Protein AF-A0A8J5GRH9-F1 (afdb_monomer_lite)

Organism: Zingiber officinale (NCBI:txid94328)

Secondary structure (DSSP, 8-state):
-----------------PPPPP-----PPPPP-PPPPP-------------------------------HHHHHHHHHHHS-SS--HHHHHHHHHHHGGG-----PPPPP------PPPP-------------------------TTS----HHHHHHHHHGGGGHHHHHHHHHHHHHHHHHHHHHHHHHHHHHHHHHHHHHHHHHHHHHHHHHHHHHHHHHHHHHHHHHHHHHHHHHHHHHHHHHHHHHHHHHHHHHHHHHHHHHHHHHHHHHHHHHHHHHHHHHHHHHHHHHHHHHHHHHHHHHHHHHHHHHHHHHHHHHHHHT-

Structure (mmCIF, N/CA/C/O backbone):
data_AF-A0A8J5GRH9-F1
#
_entry.id   AF-A0A8J5GRH9-F1
#
loop_
_atom_site.group_PDB
_atom_site.id
_atom_site.type_symbol
_atom_site.label_atom_id
_atom_site.label_alt_id
_atom_site.label_comp_id
_atom_site.label_asym_id
_atom_site.label_entity_id
_atom_site.label_seq_id
_atom_site.pdbx_PDB_ins_code
_atom_site.Cartn_x
_atom_site.Cartn_y
_atom_site.Cartn_z
_atom_site.occupancy
_atom_site.B_iso_or_equiv
_atom_site.auth_seq_id
_atom_site.auth_comp_id
_atom_site.auth_asym_id
_atom_site.auth_atom_id
_atom_site.pdbx_PDB_model_num
ATOM 1 N N . MET A 1 1 ? 53.926 -15.041 30.632 1.00 40.88 1 MET A N 1
ATOM 2 C CA . MET A 1 1 ? 54.711 -16.111 29.974 1.00 40.88 1 MET A CA 1
ATOM 3 C C . MET A 1 1 ? 53.690 -17.069 29.370 1.00 40.88 1 MET A C 1
ATOM 5 O O . MET A 1 1 ? 52.946 -17.646 30.143 1.00 40.88 1 MET A O 1
ATOM 9 N N . ALA A 1 2 ? 53.331 -16.893 28.090 1.00 41.47 2 ALA A N 1
ATOM 10 C CA . ALA A 1 2 ? 53.911 -17.571 26.905 1.00 41.47 2 ALA A CA 1
ATOM 11 C C . ALA A 1 2 ? 53.524 -19.072 26.899 1.00 41.47 2 ALA A C 1
ATOM 13 O O . ALA A 1 2 ? 53.710 -19.710 27.922 1.00 41.47 2 ALA A O 1
ATOM 14 N N . GLN A 1 3 ? 52.965 -19.713 25.865 1.00 45.91 3 GLN A N 1
ATOM 15 C CA . GLN A 1 3 ? 52.966 -19.560 24.396 1.00 45.91 3 GLN A CA 1
ATOM 16 C C . GLN A 1 3 ? 51.614 -20.099 23.849 1.00 45.91 3 GLN A C 1
ATOM 18 O O . GLN A 1 3 ? 51.030 -20.981 24.467 1.00 45.91 3 GLN A O 1
ATOM 23 N N . VAL A 1 4 ? 50.953 -19.483 22.861 1.00 51.75 4 VAL A N 1
ATOM 24 C CA . VAL A 1 4 ? 51.082 -19.686 21.395 1.00 51.75 4 VAL A CA 1
ATOM 25 C C . VAL A 1 4 ? 51.127 -21.159 20.963 1.00 51.75 4 VAL A C 1
ATOM 27 O O . VAL A 1 4 ? 52.136 -21.819 21.174 1.00 51.75 4 VAL A O 1
ATOM 30 N N . ASN A 1 5 ? 50.078 -21.618 20.266 1.00 53.62 5 ASN A N 1
ATOM 31 C CA . ASN A 1 5 ? 50.238 -22.288 18.971 1.00 53.62 5 ASN A CA 1
ATOM 32 C C . ASN A 1 5 ? 48.942 -22.311 18.144 1.00 53.62 5 ASN A C 1
ATOM 34 O O . ASN A 1 5 ? 47.886 -22.736 18.606 1.00 53.62 5 ASN A O 1
ATOM 38 N N . ASN A 1 6 ? 49.098 -21.827 16.911 1.00 54.12 6 ASN A N 1
ATOM 39 C CA . ASN A 1 6 ? 48.209 -21.958 15.762 1.00 54.12 6 ASN A CA 1
ATOM 40 C C . ASN A 1 6 ? 48.227 -23.390 15.212 1.00 54.12 6 ASN A C 1
ATOM 42 O O . ASN A 1 6 ? 49.213 -24.095 15.408 1.00 54.12 6 ASN A O 1
ATOM 46 N N . ASN A 1 7 ? 47.156 -23.747 14.495 1.00 48.75 7 ASN A N 1
ATOM 47 C CA . ASN A 1 7 ? 47.059 -24.526 13.242 1.00 48.75 7 ASN A CA 1
ATOM 48 C C . ASN A 1 7 ? 45.542 -24.742 13.023 1.00 48.75 7 ASN A C 1
ATOM 50 O O . ASN A 1 7 ? 44.862 -25.155 13.954 1.00 48.75 7 ASN A O 1
ATOM 54 N N . GLY A 1 8 ? 44.886 -24.405 11.914 1.00 44.97 8 GLY A N 1
ATOM 55 C CA . GLY A 1 8 ? 45.325 -24.387 10.523 1.00 44.97 8 GLY A CA 1
ATOM 56 C C . GLY A 1 8 ? 44.596 -25.516 9.786 1.00 44.97 8 GLY A C 1
ATOM 57 O O . GLY A 1 8 ? 44.881 -26.671 10.072 1.00 44.97 8 GLY A O 1
ATOM 58 N N . GLU A 1 9 ? 43.710 -25.148 8.846 1.00 42.06 9 GLU A N 1
ATOM 59 C CA . GLU A 1 9 ? 43.044 -26.015 7.844 1.00 42.06 9 GLU A CA 1
ATOM 60 C C . GLU A 1 9 ? 41.918 -26.921 8.415 1.00 42.06 9 GLU A C 1
ATOM 62 O O . GLU A 1 9 ? 41.977 -27.389 9.538 1.00 42.06 9 GLU A O 1
ATOM 67 N N . SER A 1 10 ? 40.789 -27.200 7.763 1.00 44.78 10 SER A N 1
ATOM 68 C CA . SER A 1 10 ? 40.486 -27.300 6.342 1.00 44.78 10 SER A CA 1
ATOM 69 C C . SER A 1 10 ? 38.956 -27.359 6.146 1.00 44.78 10 SER A C 1
ATOM 71 O O . SER A 1 10 ? 38.236 -27.741 7.064 1.00 44.78 10 SER A O 1
ATOM 73 N N . SER A 1 11 ? 38.514 -27.101 4.912 1.00 50.12 11 SER A N 1
ATOM 74 C CA . SER A 1 11 ? 37.387 -27.781 4.254 1.00 50.12 11 SER A CA 1
ATOM 75 C C . SER A 1 11 ? 35.971 -27.585 4.819 1.00 50.12 11 SER A C 1
ATOM 77 O O . SER A 1 11 ? 35.586 -28.180 5.819 1.00 50.12 11 SER A O 1
ATOM 79 N N . ASN A 1 12 ? 35.136 -26.843 4.086 1.00 47.12 12 ASN A N 1
ATOM 80 C CA . ASN A 1 12 ? 33.704 -27.132 4.021 1.00 47.12 12 ASN A CA 1
ATOM 81 C C . ASN A 1 12 ? 33.130 -26.747 2.645 1.00 47.12 12 ASN A C 1
ATOM 83 O O . ASN A 1 12 ? 33.701 -25.898 1.957 1.00 47.12 12 ASN A O 1
ATOM 87 N N . PRO A 1 13 ? 32.064 -27.434 2.203 1.00 56.25 13 PRO A N 1
ATOM 88 C CA . PRO A 1 13 ? 31.896 -27.846 0.820 1.00 56.25 13 PRO A CA 1
ATOM 89 C C . PRO A 1 13 ? 30.820 -27.037 0.091 1.00 56.25 13 PRO A C 1
ATOM 91 O O . PRO A 1 13 ? 30.012 -26.336 0.693 1.00 56.25 13 PRO A O 1
ATOM 94 N N . PHE A 1 14 ? 30.829 -27.196 -1.232 1.00 41.44 14 PHE A N 1
ATOM 95 C CA . PHE A 1 14 ? 29.748 -26.933 -2.182 1.00 41.44 14 PHE A CA 1
ATOM 96 C C . PHE A 1 14 ? 28.349 -26.768 -1.560 1.00 41.44 14 PHE A C 1
ATOM 98 O O . PHE A 1 14 ? 27.762 -27.721 -1.048 1.00 41.44 14 PHE A O 1
ATOM 105 N N . ILE A 1 15 ? 27.781 -25.570 -1.708 1.00 48.31 15 ILE A N 1
ATOM 106 C CA . ILE A 1 15 ? 26.350 -25.321 -1.529 1.00 48.31 15 ILE A CA 1
ATOM 107 C C . ILE A 1 15 ? 25.631 -25.887 -2.760 1.00 48.31 15 ILE A C 1
ATOM 109 O O . ILE A 1 15 ? 25.720 -25.340 -3.859 1.00 48.31 15 ILE A O 1
ATOM 113 N N . SER A 1 16 ? 24.938 -27.007 -2.579 1.00 45.28 16 SER A N 1
ATOM 114 C CA . SER A 1 16 ? 23.989 -27.558 -3.543 1.00 45.28 16 SER A CA 1
ATOM 115 C C . SER A 1 16 ? 22.711 -26.715 -3.552 1.00 45.28 16 SER A C 1
ATOM 117 O O . SER A 1 16 ? 21.980 -26.683 -2.562 1.00 45.28 16 SER A O 1
ATOM 119 N N . PHE A 1 17 ? 22.430 -26.051 -4.673 1.00 40.66 17 PHE A N 1
ATOM 120 C CA . PHE A 1 17 ? 21.123 -25.464 -4.963 1.00 40.66 17 PHE A CA 1
ATOM 121 C C . PHE A 1 17 ? 20.155 -26.583 -5.372 1.00 40.66 17 PHE A C 1
ATOM 123 O O . PHE A 1 17 ? 20.266 -27.130 -6.469 1.00 40.66 17 PHE A O 1
ATOM 130 N N . SER A 1 18 ? 19.210 -26.923 -4.497 1.00 43.12 18 SER A N 1
ATOM 131 C CA . SER A 1 18 ? 18.046 -27.736 -4.858 1.00 43.12 18 SER A CA 1
ATOM 132 C C . SER A 1 18 ? 16.934 -26.823 -5.372 1.00 43.12 18 SER A C 1
ATOM 134 O O . SER A 1 18 ? 16.455 -25.955 -4.643 1.00 43.12 18 SER A O 1
ATOM 136 N N . LEU A 1 19 ? 16.524 -27.023 -6.628 1.00 52.91 19 LEU A N 1
ATOM 137 C CA . LEU A 1 19 ? 15.261 -26.505 -7.161 1.00 52.91 19 LEU A CA 1
ATOM 138 C C . LEU A 1 19 ? 14.079 -27.199 -6.456 1.00 52.91 19 LEU A C 1
ATOM 140 O O . LEU A 1 19 ? 14.160 -28.405 -6.216 1.00 52.91 19 LEU A O 1
ATOM 144 N N . PRO A 1 20 ? 12.967 -26.496 -6.179 1.00 55.72 20 PRO A N 1
ATOM 145 C CA . PRO A 1 20 ? 11.766 -27.137 -5.671 1.00 55.72 20 PRO A CA 1
ATOM 146 C C . PRO A 1 20 ? 11.003 -27.831 -6.806 1.00 55.72 20 PRO A C 1
ATOM 148 O O . PRO A 1 20 ? 10.673 -27.226 -7.829 1.00 55.72 20 PRO A O 1
ATOM 151 N N . GLU A 1 21 ? 10.712 -29.113 -6.593 1.00 45.00 21 GLU A N 1
ATOM 152 C CA . GLU A 1 21 ? 9.774 -29.889 -7.393 1.00 45.00 21 GLU A CA 1
ATOM 153 C C . GLU A 1 21 ? 8.360 -29.314 -7.269 1.00 45.00 21 GLU A C 1
ATOM 155 O O . GLU A 1 21 ? 7.845 -29.025 -6.187 1.00 45.00 21 GLU A O 1
ATOM 160 N N . SER A 1 22 ? 7.722 -29.179 -8.424 1.00 49.06 22 SER A N 1
ATOM 161 C CA . SER A 1 22 ? 6.303 -28.915 -8.571 1.00 49.06 22 SER A CA 1
ATOM 162 C C . SER A 1 22 ? 5.518 -30.150 -8.132 1.00 49.06 22 SER A C 1
ATOM 164 O O . SER A 1 22 ? 5.630 -31.220 -8.719 1.00 49.06 22 SER A O 1
ATOM 166 N N . SER A 1 23 ? 4.697 -29.995 -7.097 1.00 45.94 23 SER A N 1
ATOM 167 C CA . SER A 1 23 ? 3.684 -30.977 -6.716 1.00 45.94 23 SER A CA 1
ATOM 168 C C . SER A 1 23 ? 2.348 -30.270 -6.558 1.00 45.94 23 SER A C 1
ATOM 170 O O . SER A 1 23 ? 2.030 -29.676 -5.531 1.00 45.94 23 SER A O 1
ATOM 172 N N . SER A 1 24 ? 1.571 -30.337 -7.634 1.00 48.25 24 SER A N 1
ATOM 173 C CA . SER A 1 24 ? 0.116 -30.294 -7.613 1.00 48.25 24 SER A CA 1
ATOM 174 C C . SER A 1 24 ? -0.424 -31.233 -6.539 1.00 48.25 24 SER A C 1
ATOM 176 O O . SER A 1 24 ? -0.009 -32.386 -6.531 1.00 48.25 24 SER A O 1
ATOM 178 N N . LEU A 1 25 ? -1.392 -30.798 -5.730 1.00 41.62 25 LEU A N 1
ATOM 179 C CA . LEU A 1 25 ? -2.480 -31.659 -5.263 1.00 41.62 25 LEU A CA 1
ATOM 180 C C . LEU A 1 25 ? -3.636 -30.810 -4.721 1.00 41.62 25 LEU A C 1
ATOM 182 O O . LEU A 1 25 ? -3.529 -30.056 -3.758 1.00 41.62 25 LEU A O 1
ATOM 186 N N . SER A 1 26 ? -4.757 -30.973 -5.408 1.00 45.19 26 SER A N 1
ATOM 187 C CA . SER A 1 26 ? -6.108 -30.592 -5.039 1.00 45.19 26 SER A CA 1
ATOM 188 C C . SER A 1 26 ? -6.536 -31.179 -3.691 1.00 45.19 26 SER A C 1
ATOM 190 O O . SER A 1 26 ? -6.430 -32.388 -3.499 1.00 45.19 26 SER A O 1
ATOM 192 N N . SER A 1 27 ? -7.157 -30.374 -2.828 1.00 40.38 27 SER A N 1
ATOM 193 C CA . SER A 1 27 ? -8.342 -30.811 -2.074 1.00 40.38 27 SER A CA 1
ATOM 194 C C . SER A 1 27 ? -9.069 -29.605 -1.474 1.00 40.38 27 SER A C 1
ATOM 196 O O . SER A 1 27 ? -8.633 -28.982 -0.514 1.00 40.38 27 SER A O 1
ATOM 198 N N . THR A 1 28 ? -10.204 -29.262 -2.071 1.00 48.72 28 THR A N 1
ATOM 199 C CA . THR A 1 28 ? -11.245 -28.451 -1.437 1.00 48.72 28 THR A CA 1
ATOM 200 C C . THR A 1 28 ? -12.144 -29.386 -0.626 1.00 48.72 28 THR A C 1
ATOM 202 O O . THR A 1 28 ? -12.651 -30.347 -1.213 1.00 48.72 28 THR A O 1
ATOM 205 N N . PRO A 1 29 ? -12.422 -29.138 0.663 1.00 48.88 29 PRO A N 1
ATOM 206 C CA . PRO A 1 29 ? -13.531 -29.797 1.328 1.00 48.88 29 PRO A CA 1
ATOM 207 C C . PRO A 1 29 ? -14.819 -29.012 1.054 1.00 48.88 29 PRO A C 1
ATOM 209 O O . PRO A 1 29 ? -14.925 -27.820 1.340 1.00 48.88 29 PRO A O 1
ATOM 212 N N . SER A 1 30 ? -15.801 -29.690 0.466 1.00 48.69 30 SER A N 1
ATOM 213 C CA . SER A 1 30 ? -17.168 -29.194 0.309 1.00 48.69 30 SER A CA 1
ATOM 214 C C . SER A 1 30 ? -17.812 -28.917 1.678 1.00 48.69 30 SER A C 1
ATOM 216 O O . SER A 1 30 ? -17.640 -29.724 2.595 1.00 48.69 30 SER A O 1
ATOM 218 N N . PRO A 1 31 ? -18.600 -27.839 1.837 1.00 45.81 31 PRO A N 1
ATOM 219 C CA . PRO A 1 31 ? -19.358 -27.609 3.057 1.00 45.81 31 PRO A CA 1
ATOM 220 C C . PRO A 1 31 ? -20.578 -28.538 3.105 1.00 45.81 31 PRO A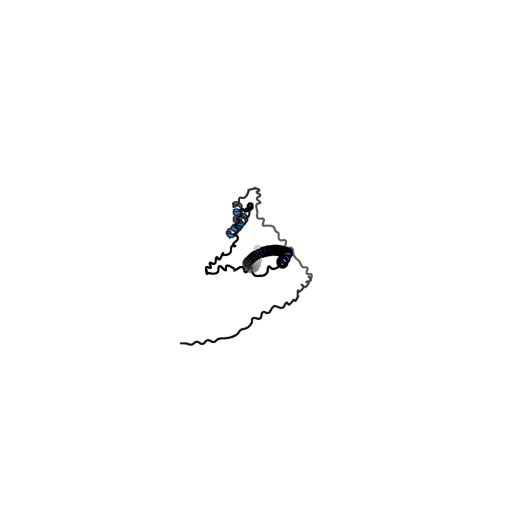 C 1
ATOM 222 O O . PRO A 1 31 ? -21.401 -28.582 2.189 1.00 45.81 31 PRO A O 1
ATOM 225 N N . SER A 1 32 ? -20.666 -29.296 4.196 1.00 43.75 32 SER A N 1
ATOM 226 C CA . SER A 1 32 ? -21.785 -30.174 4.521 1.00 43.75 32 SER A CA 1
ATOM 227 C C . SER A 1 32 ? -23.071 -29.371 4.711 1.00 43.75 32 SER A C 1
ATOM 229 O O . SER A 1 32 ? -23.143 -28.450 5.521 1.00 43.75 32 SER A O 1
ATOM 231 N N . ILE A 1 33 ? -24.097 -29.793 3.980 1.00 45.41 33 ILE A N 1
ATOM 232 C CA . ILE A 1 33 ? -25.496 -29.388 4.087 1.00 45.41 33 ILE A CA 1
ATOM 233 C C . ILE A 1 33 ? -25.997 -29.677 5.509 1.00 45.41 33 ILE A C 1
ATOM 235 O O . ILE A 1 33 ? -26.093 -30.835 5.915 1.00 45.41 33 ILE A O 1
ATOM 239 N N . PHE A 1 34 ? -26.331 -28.627 6.259 1.00 41.50 34 PHE A N 1
ATOM 240 C CA . PHE A 1 34 ? -27.072 -28.722 7.515 1.00 41.50 34 PHE A CA 1
ATOM 241 C C . PHE A 1 34 ? -28.564 -28.547 7.201 1.00 41.50 34 PHE A C 1
ATOM 243 O O . PHE A 1 34 ? -28.983 -27.510 6.687 1.00 41.50 34 PHE A O 1
ATOM 250 N N . LYS A 1 35 ? -29.366 -29.585 7.460 1.00 53.31 35 LYS A N 1
ATOM 251 C CA . LYS A 1 35 ? -30.833 -29.489 7.476 1.00 53.31 35 LYS A CA 1
ATOM 252 C C . LYS A 1 35 ? -31.268 -28.749 8.749 1.00 53.31 35 LYS A C 1
ATOM 254 O O . LYS A 1 35 ? -30.756 -29.097 9.812 1.00 53.31 35 LYS A O 1
ATOM 259 N N . PRO A 1 36 ? -32.223 -27.808 8.686 1.00 44.28 36 PRO A N 1
ATOM 260 C CA . PRO A 1 36 ? -32.877 -27.295 9.879 1.00 44.28 36 PRO A CA 1
ATOM 261 C C . PRO A 1 36 ? -33.966 -28.281 10.319 1.00 44.28 36 PRO A C 1
ATOM 263 O O . PRO A 1 36 ? -34.835 -28.663 9.533 1.00 44.28 36 PRO A O 1
ATOM 266 N N . GLU A 1 37 ? -33.885 -28.717 11.571 1.00 45.72 37 GLU A N 1
ATOM 267 C CA . GLU A 1 37 ? -34.933 -29.465 12.255 1.00 45.72 37 GLU A CA 1
ATOM 268 C C . GLU A 1 37 ? -35.824 -28.474 13.016 1.00 45.72 37 GLU A C 1
ATOM 270 O O . GLU A 1 37 ? -35.340 -27.527 13.637 1.00 45.72 37 GLU A O 1
ATOM 275 N N . ASN A 1 38 ? -37.134 -28.674 12.880 1.00 46.69 38 ASN A N 1
ATOM 276 C CA . ASN A 1 38 ? -38.204 -27.850 13.427 1.00 46.69 38 ASN A CA 1
ATOM 277 C C . ASN A 1 38 ? -38.090 -27.658 14.943 1.00 46.69 38 ASN A C 1
ATOM 279 O O . ASN A 1 38 ? -37.939 -28.621 15.691 1.00 46.69 38 ASN A O 1
ATOM 283 N N . GLY A 1 39 ? -38.300 -26.420 15.384 1.00 39.72 39 GLY A N 1
ATOM 284 C CA . GLY A 1 39 ? -38.444 -26.063 16.788 1.00 39.72 39 GLY A CA 1
ATOM 285 C C . GLY A 1 39 ? -39.207 -24.755 16.931 1.00 39.72 39 GLY A C 1
ATOM 286 O O . GLY A 1 39 ? -38.611 -23.709 17.163 1.00 39.72 39 GLY A O 1
ATOM 287 N N . ASP A 1 40 ? -40.528 -24.828 16.764 1.00 48.12 40 ASP A N 1
ATOM 288 C CA . ASP A 1 40 ? -41.466 -23.838 17.288 1.00 48.12 40 ASP A CA 1
ATOM 289 C C . ASP A 1 40 ? -41.254 -23.690 18.798 1.00 48.12 40 ASP A C 1
ATOM 291 O O . ASP A 1 40 ? -41.402 -24.674 19.523 1.00 48.12 40 ASP A O 1
ATOM 295 N N . GLN A 1 41 ? -40.969 -22.472 19.270 1.00 44.84 41 GLN A N 1
ATOM 296 C CA . GLN A 1 41 ? -41.454 -21.970 20.561 1.00 44.84 41 GLN A CA 1
ATOM 297 C C . GLN A 1 41 ? -41.158 -20.470 20.738 1.00 44.84 41 GLN A C 1
ATOM 299 O O . GLN A 1 41 ? -40.016 -20.037 20.853 1.00 44.84 41 GLN A O 1
ATOM 304 N N . HIS A 1 42 ? -42.249 -19.700 20.771 1.00 47.53 42 HIS A N 1
ATOM 305 C CA . HIS A 1 42 ? -42.452 -18.436 21.484 1.00 47.53 42 HIS A CA 1
ATOM 306 C C . HIS A 1 42 ? -41.312 -17.401 21.502 1.00 47.53 42 HIS A C 1
ATOM 308 O O . HIS A 1 42 ? -40.556 -17.297 22.465 1.00 47.53 42 HIS A O 1
ATOM 314 N N . ARG A 1 43 ? -41.325 -16.487 20.522 1.00 40.75 43 ARG A N 1
ATOM 315 C CA . ARG A 1 43 ? -40.902 -15.099 20.759 1.00 40.75 43 ARG A CA 1
ATOM 316 C C . ARG A 1 43 ? -42.120 -14.291 21.196 1.00 40.75 43 ARG A C 1
ATOM 318 O O . ARG A 1 43 ? -43.024 -14.060 20.401 1.00 40.75 43 ARG A O 1
ATOM 325 N N . GLN A 1 44 ? -42.137 -13.910 22.470 1.00 43.91 44 GLN A N 1
ATOM 326 C CA . GLN A 1 44 ? -42.943 -12.793 22.945 1.00 43.91 44 GLN A CA 1
ATOM 327 C C . GLN A 1 44 ? -42.378 -11.504 22.346 1.00 43.91 44 GLN A C 1
ATOM 329 O O . GLN A 1 44 ? -41.165 -11.289 22.323 1.00 43.91 44 GLN A O 1
ATOM 334 N N . GLU A 1 45 ? -43.289 -10.695 21.827 1.00 44.66 45 GLU A N 1
ATOM 335 C CA . GLU A 1 45 ? -43.080 -9.311 21.438 1.00 44.66 45 GLU A CA 1
ATOM 336 C C . GLU A 1 45 ? -42.572 -8.520 22.651 1.00 44.66 45 GLU A C 1
ATOM 338 O O . GLU A 1 45 ? -43.179 -8.537 23.720 1.00 44.66 45 GLU A O 1
ATOM 343 N N . LEU A 1 46 ? -41.442 -7.836 22.483 1.00 43.25 46 LEU A N 1
ATOM 344 C CA . LEU A 1 46 ? -41.087 -6.672 23.285 1.00 43.25 46 LEU A CA 1
ATOM 345 C C . LEU A 1 46 ? -40.930 -5.520 22.302 1.00 43.25 46 LEU A C 1
ATOM 347 O O . LEU A 1 46 ? -39.860 -5.257 21.757 1.00 43.25 46 LEU A O 1
ATOM 351 N N . GLU A 1 47 ? -42.081 -4.923 22.030 1.00 45.16 47 GLU A N 1
ATOM 352 C CA . GLU A 1 47 ? -42.243 -3.556 21.572 1.00 45.16 47 GLU A CA 1
ATOM 353 C C . GLU A 1 47 ? -41.549 -2.660 22.611 1.00 45.16 47 GLU A C 1
ATOM 355 O O . GLU A 1 47 ? -41.938 -2.622 23.778 1.00 45.16 47 GLU A O 1
ATOM 360 N N . ILE A 1 48 ? -40.434 -2.037 22.228 1.00 42.03 48 ILE A N 1
ATOM 361 C CA . ILE A 1 48 ? -39.837 -0.953 23.006 1.00 42.03 48 ILE A CA 1
ATOM 362 C C . ILE A 1 48 ? -40.114 0.312 22.213 1.00 42.03 48 ILE A C 1
ATOM 364 O O . ILE A 1 48 ? -39.537 0.522 21.144 1.00 42.03 48 ILE A O 1
ATOM 368 N N . ASP A 1 49 ? -41.034 1.101 22.760 1.00 36.91 49 ASP A N 1
ATOM 369 C CA . ASP A 1 49 ? -41.375 2.454 22.353 1.00 36.91 49 ASP A CA 1
ATOM 370 C C . ASP A 1 49 ? -40.105 3.280 22.124 1.00 36.91 49 ASP A C 1
ATOM 372 O O . ASP A 1 49 ? -39.354 3.598 23.048 1.00 36.91 49 ASP A O 1
ATOM 376 N N . ALA A 1 50 ? -39.868 3.626 20.861 1.00 44.81 50 ALA A N 1
ATOM 377 C CA . ALA A 1 50 ? -38.874 4.604 20.456 1.00 44.81 50 ALA A CA 1
ATOM 378 C C . ALA A 1 50 ? -39.520 5.992 20.452 1.00 44.81 50 ALA A C 1
ATOM 380 O O . ALA A 1 50 ? -39.704 6.594 19.401 1.00 44.81 50 ALA A O 1
ATOM 381 N N . ASP A 1 51 ? -39.861 6.486 21.638 1.00 44.69 51 ASP A N 1
ATOM 382 C CA . ASP A 1 51 ? -40.143 7.897 21.862 1.00 44.69 51 ASP A CA 1
ATOM 383 C C . ASP A 1 51 ? -39.367 8.370 23.092 1.00 44.69 51 ASP A C 1
ATOM 385 O O . ASP A 1 51 ? -39.251 7.663 24.090 1.00 44.69 51 ASP A O 1
ATOM 389 N N . ILE A 1 52 ? -38.872 9.607 23.004 1.00 46.78 52 ILE A N 1
ATOM 390 C CA . ILE A 1 52 ? -37.976 10.313 23.934 1.00 46.78 52 ILE A CA 1
ATOM 391 C C . ILE A 1 52 ? -36.489 10.114 23.601 1.00 46.78 52 ILE A C 1
ATOM 393 O O . ILE A 1 52 ? -35.779 9.360 24.250 1.00 46.78 52 ILE A O 1
ATOM 397 N N . LEU A 1 53 ? -36.008 10.859 22.601 1.00 38.84 53 LEU A N 1
ATOM 398 C CA . LEU A 1 53 ? -34.968 11.890 22.767 1.00 38.84 53 LEU A CA 1
ATOM 399 C C . LEU A 1 53 ? -34.956 12.780 21.509 1.00 38.84 53 LEU A C 1
ATOM 401 O O . LEU A 1 53 ? -34.071 12.714 20.659 1.00 38.84 53 LEU A O 1
ATOM 405 N N . LEU A 1 54 ? -35.986 13.622 21.399 1.00 40.50 54 LEU A N 1
ATOM 406 C CA . LEU A 1 54 ? -36.021 14.761 20.487 1.00 40.50 54 LEU A CA 1
ATOM 407 C C . LEU A 1 54 ? -35.109 15.849 21.076 1.00 40.50 54 LEU A C 1
ATOM 409 O O . LEU A 1 54 ? -35.518 16.583 21.972 1.00 40.50 54 LEU A O 1
ATOM 413 N N . PHE A 1 55 ? -33.857 15.913 20.623 1.00 36.47 55 PHE A N 1
ATOM 414 C CA . PHE A 1 55 ? -33.018 17.093 20.822 1.00 36.47 55 PHE A CA 1
ATOM 415 C C . PHE A 1 55 ? -33.110 17.979 19.582 1.00 36.47 55 PHE A C 1
ATOM 417 O O . PHE A 1 55 ? -32.812 17.553 18.465 1.00 36.47 55 PHE A O 1
ATOM 424 N N . ASP A 1 56 ? -33.554 19.210 19.820 1.00 37.31 56 ASP A N 1
ATOM 425 C CA . ASP A 1 56 ? -33.649 20.302 18.862 1.00 37.31 56 ASP A CA 1
ATOM 426 C C . ASP A 1 56 ? -32.354 20.479 18.061 1.00 37.31 56 ASP A C 1
ATOM 428 O O . ASP A 1 56 ? -31.284 20.735 18.615 1.00 37.31 56 ASP A O 1
ATOM 432 N N . THR A 1 57 ? -32.467 20.441 16.733 1.00 36.81 57 THR A N 1
ATOM 433 C CA . THR A 1 57 ? -31.482 21.065 15.845 1.00 36.81 57 THR A CA 1
ATOM 434 C C . THR A 1 57 ? -32.194 22.131 15.016 1.00 36.81 57 THR A C 1
ATOM 436 O O . THR A 1 57 ? -33.146 21.817 14.297 1.00 36.81 57 THR A O 1
ATOM 439 N N . PRO A 1 58 ? -31.797 23.413 15.113 1.00 42.00 58 PRO A N 1
ATOM 440 C CA . PRO A 1 58 ? -32.385 24.440 14.279 1.00 42.00 58 PRO A CA 1
ATOM 441 C C . PRO A 1 58 ? -31.830 24.332 12.859 1.00 42.00 58 PRO A C 1
ATOM 443 O O . PRO A 1 58 ? -30.631 24.454 12.606 1.00 42.00 58 PRO A O 1
ATOM 446 N N . VAL A 1 59 ? -32.758 24.150 11.927 1.00 39.78 59 VAL A N 1
ATOM 447 C CA . VAL A 1 59 ? -32.593 24.436 10.505 1.00 39.78 59 VAL A CA 1
ATOM 448 C C . VAL A 1 59 ? -32.287 25.928 10.348 1.00 39.78 59 VAL A C 1
ATOM 450 O O . VAL A 1 59 ? -33.122 26.767 10.681 1.00 39.78 59 VAL A O 1
ATOM 453 N N . LEU A 1 60 ? -31.120 26.263 9.792 1.00 33.84 60 LEU A N 1
ATOM 454 C CA . LEU A 1 60 ? -30.886 27.567 9.178 1.00 33.84 60 LEU A CA 1
ATOM 455 C C . LEU A 1 60 ? -30.638 27.390 7.684 1.00 33.84 60 LEU A C 1
ATOM 457 O O . LEU A 1 60 ? -29.656 26.803 7.237 1.00 33.84 60 LEU A O 1
ATOM 461 N N . HIS A 1 61 ? -31.592 27.918 6.930 1.00 43.09 61 HIS A N 1
ATOM 462 C CA . HIS A 1 61 ? -31.469 28.240 5.526 1.00 43.09 61 HIS A CA 1
ATOM 463 C C . HIS A 1 61 ? -30.702 29.564 5.434 1.00 43.09 61 HIS A C 1
ATOM 465 O O . HIS A 1 61 ? -31.162 30.555 5.998 1.00 43.09 61 HIS A O 1
ATOM 471 N N . ASP A 1 62 ? -29.582 29.611 4.713 1.00 37.69 62 ASP A N 1
ATOM 472 C CA . ASP A 1 62 ? -29.171 30.862 4.078 1.00 37.69 62 ASP A CA 1
ATOM 473 C C . ASP A 1 62 ? -28.563 30.592 2.698 1.00 37.69 62 ASP A C 1
ATOM 475 O O . ASP A 1 62 ? -27.551 29.908 2.541 1.00 37.69 62 ASP A O 1
ATOM 479 N N . GLN A 1 63 ? -29.244 31.123 1.685 1.00 44.91 63 GLN A N 1
ATOM 480 C CA . GLN A 1 63 ? -28.716 31.317 0.347 1.00 44.91 63 GLN A CA 1
ATOM 481 C C . GLN A 1 63 ? -28.008 32.671 0.335 1.00 44.91 63 GLN A C 1
ATOM 483 O O . GLN A 1 63 ? -28.663 33.709 0.250 1.00 44.91 63 GLN A O 1
ATOM 488 N N . ARG A 1 64 ? -26.674 32.679 0.296 1.00 34.06 64 ARG A N 1
ATOM 489 C CA . ARG A 1 64 ? -25.923 33.806 -0.271 1.00 34.06 64 ARG A CA 1
ATOM 490 C C . ARG A 1 64 ? -24.756 33.307 -1.098 1.00 34.06 64 ARG A C 1
ATOM 492 O O . ARG A 1 64 ? -23.814 32.718 -0.582 1.00 34.06 64 ARG A O 1
ATOM 499 N N . GLY A 1 65 ? -24.823 33.602 -2.394 1.00 46.00 65 GLY A N 1
ATOM 500 C CA . GLY A 1 65 ? -23.658 33.595 -3.261 1.00 46.00 65 GLY A CA 1
ATOM 501 C C . GLY A 1 65 ? -22.627 34.577 -2.716 1.00 46.00 65 GLY A C 1
ATOM 502 O O . GLY A 1 65 ? -22.864 35.782 -2.677 1.00 46.00 65 GLY A O 1
ATOM 503 N N . VAL A 1 66 ? -21.495 34.039 -2.286 1.00 41.72 66 VAL A N 1
ATOM 504 C CA . VAL A 1 66 ? -20.278 34.787 -2.002 1.00 41.72 66 VAL A CA 1
ATOM 505 C C . VAL A 1 66 ? -19.175 34.005 -2.693 1.00 41.72 66 VAL A C 1
ATOM 507 O O . VAL A 1 66 ? -18.999 32.814 -2.442 1.00 41.72 66 VAL A O 1
ATOM 510 N N . THR A 1 67 ? -18.481 34.648 -3.626 1.00 52.16 67 THR A N 1
ATOM 511 C CA . THR A 1 67 ? -17.238 34.128 -4.194 1.00 52.16 67 THR A CA 1
ATOM 512 C C . THR A 1 67 ? -16.235 34.033 -3.052 1.00 52.16 67 THR A C 1
ATOM 514 O O . THR A 1 67 ? -15.640 35.042 -2.675 1.00 52.16 67 THR A O 1
ATOM 517 N N . ALA A 1 68 ? -16.134 32.851 -2.443 1.00 42.50 68 ALA A N 1
ATOM 518 C CA . ALA A 1 68 ? -15.210 32.594 -1.351 1.00 42.50 68 ALA A CA 1
ATOM 519 C C . ALA A 1 68 ? -13.791 32.887 -1.837 1.00 42.50 68 ALA A C 1
ATOM 521 O O . ALA A 1 68 ? -13.345 32.347 -2.854 1.00 42.50 68 ALA A O 1
ATOM 522 N N . THR A 1 69 ? -13.105 33.785 -1.140 1.00 63.34 69 THR A N 1
ATOM 523 C CA . THR A 1 69 ? -11.691 34.024 -1.405 1.00 63.34 69 THR A CA 1
ATOM 524 C C . THR A 1 69 ? -10.880 32.855 -0.850 1.00 63.34 69 THR A C 1
ATOM 526 O O . THR A 1 69 ? -11.324 32.150 0.054 1.00 63.34 69 THR A O 1
ATOM 529 N N . GLN A 1 70 ? -9.685 32.625 -1.396 1.00 48.78 70 GLN A N 1
ATOM 530 C CA . GLN A 1 70 ? -8.799 31.502 -1.052 1.00 48.78 70 GLN A CA 1
ATOM 531 C C . GLN A 1 70 ? -8.558 31.342 0.465 1.00 48.78 70 GLN A C 1
ATOM 533 O O . GLN A 1 70 ? -8.400 30.225 0.948 1.00 48.78 70 GLN A O 1
ATOM 538 N N . ASN A 1 71 ? -8.623 32.437 1.229 1.00 53.31 71 ASN A N 1
ATOM 539 C CA . ASN A 1 71 ? -8.471 32.423 2.686 1.00 53.31 71 ASN A CA 1
ATOM 540 C C . ASN A 1 71 ? -9.716 31.931 3.445 1.00 53.31 71 ASN A C 1
ATOM 542 O O . ASN A 1 71 ? -9.582 31.402 4.548 1.00 53.31 71 ASN A O 1
ATOM 546 N N . ASP A 1 72 ? -10.909 32.047 2.860 1.00 59.81 72 ASP A N 1
ATOM 547 C CA . ASP A 1 72 ? -12.160 31.636 3.507 1.00 59.81 72 ASP A CA 1
ATOM 548 C C . ASP A 1 72 ? -12.297 30.104 3.532 1.00 59.81 72 ASP A C 1
ATOM 550 O O . ASP A 1 72 ? -12.784 29.531 4.505 1.00 59.81 72 ASP A O 1
ATOM 554 N N . LEU A 1 73 ? -11.799 29.418 2.497 1.00 56.88 73 LEU A N 1
ATOM 555 C CA . LEU A 1 73 ? -11.798 27.950 2.426 1.00 56.88 73 LEU A CA 1
ATOM 556 C C . LEU A 1 73 ? -10.820 27.316 3.425 1.00 56.88 73 LEU A C 1
ATOM 558 O O . LEU A 1 73 ? -11.129 26.278 4.011 1.00 56.88 73 LEU A O 1
ATOM 562 N N . ILE A 1 74 ? -9.678 27.965 3.666 1.00 57.12 74 ILE A N 1
ATOM 563 C CA . ILE A 1 74 ? -8.667 27.505 4.630 1.00 57.12 74 ILE A CA 1
ATOM 564 C C . ILE A 1 74 ? -9.201 27.641 6.064 1.00 57.12 74 ILE A C 1
ATOM 566 O O . ILE A 1 74 ? -9.096 26.706 6.855 1.00 57.12 74 ILE A O 1
ATOM 570 N N . GLN A 1 75 ? -9.864 28.756 6.384 1.00 57.25 75 GLN A N 1
ATOM 571 C CA . GLN A 1 75 ? -10.474 28.986 7.702 1.00 57.25 75 GLN A CA 1
ATOM 572 C C . GLN A 1 75 ? -11.593 27.979 8.028 1.00 57.25 75 GLN A C 1
ATOM 574 O O . GLN A 1 75 ? -11.669 27.476 9.149 1.00 57.25 75 GLN A O 1
ATOM 579 N N . VAL A 1 76 ? -12.439 27.627 7.051 1.00 62.19 76 VAL A N 1
ATOM 580 C CA . VAL A 1 76 ? -13.522 26.641 7.250 1.00 62.19 76 VAL A CA 1
ATOM 581 C C . VAL A 1 76 ? -12.975 25.229 7.492 1.00 62.19 76 VAL A C 1
ATOM 583 O O . VAL A 1 76 ? -13.567 24.465 8.256 1.00 62.19 76 VAL A O 1
ATOM 586 N N . TYR A 1 77 ? -11.841 24.882 6.880 1.00 57.25 77 TYR A N 1
ATOM 587 C CA . TYR A 1 77 ? -11.195 23.584 7.079 1.00 57.25 77 TYR A CA 1
ATOM 588 C C . TYR A 1 77 ? -10.557 23.470 8.474 1.00 57.25 77 TYR A C 1
ATOM 590 O O . TYR A 1 77 ? -10.785 22.482 9.173 1.00 57.25 77 TYR A O 1
ATOM 598 N N . VAL A 1 78 ? -9.867 24.526 8.923 1.00 58.19 78 VAL A N 1
ATOM 599 C CA . VAL A 1 78 ? -9.241 24.611 10.259 1.00 58.19 78 VAL A CA 1
ATOM 600 C C . VAL A 1 78 ? -10.282 24.600 11.389 1.00 58.19 78 VAL A C 1
ATOM 602 O O . VAL A 1 78 ? -10.046 24.021 12.444 1.00 58.19 78 VAL A O 1
ATOM 605 N N . ALA A 1 79 ? -11.477 25.159 11.173 1.00 56.12 79 ALA A N 1
ATOM 606 C CA . ALA A 1 79 ? -12.546 25.142 12.178 1.00 56.12 79 ALA A CA 1
ATOM 607 C C . ALA A 1 79 ? -13.240 23.771 12.340 1.00 56.12 79 ALA A C 1
ATOM 609 O O . ALA A 1 79 ? -13.861 23.517 13.374 1.00 56.12 79 ALA A O 1
ATOM 610 N N . ARG A 1 80 ? -13.175 22.890 11.329 1.00 55.16 80 ARG A N 1
ATOM 611 C CA . ARG A 1 80 ? -13.851 21.576 11.329 1.00 55.16 80 ARG A CA 1
ATOM 612 C C . ARG A 1 80 ? -12.936 20.432 11.785 1.00 55.16 80 ARG A C 1
ATOM 614 O O . ARG A 1 80 ? -13.438 19.423 12.278 1.00 55.16 80 ARG A O 1
ATOM 621 N N . HIS A 1 81 ? -11.623 20.600 11.669 1.00 51.00 81 HIS A N 1
ATOM 622 C CA . HIS A 1 81 ? -10.619 19.634 12.105 1.00 51.00 81 HIS A CA 1
ATOM 623 C C . HIS A 1 81 ? -9.697 20.325 13.109 1.00 51.00 81 HIS A C 1
ATOM 625 O O . HIS A 1 81 ? -8.783 21.042 12.722 1.00 51.00 81 HIS A O 1
ATOM 631 N N . GLY A 1 82 ? -10.006 20.169 14.400 1.00 47.31 82 GLY A N 1
ATOM 632 C CA . GLY A 1 82 ? -9.244 20.781 15.489 1.00 47.31 82 GLY A CA 1
ATOM 633 C C . GLY A 1 82 ? -7.736 20.531 15.373 1.00 47.31 82 GLY A C 1
ATOM 634 O O . GLY A 1 82 ? -7.323 19.484 14.887 1.00 47.31 82 GLY A O 1
ATOM 635 N N . GLU A 1 83 ? -6.970 21.524 15.833 1.00 53.53 83 GLU A N 1
ATOM 636 C CA . GLU A 1 83 ? -5.516 21.769 15.749 1.00 53.53 83 GLU A CA 1
ATOM 637 C C . GLU A 1 83 ? -4.572 20.554 15.916 1.00 53.53 83 GLU A C 1
ATOM 639 O O . GLU A 1 83 ? -3.752 20.500 16.834 1.00 53.53 83 GLU A O 1
ATOM 644 N N . SER A 1 84 ? -4.620 19.576 15.016 1.00 53.62 84 SER A N 1
ATOM 645 C CA . SER A 1 84 ? -3.673 18.464 15.003 1.00 53.62 84 SER A CA 1
ATOM 646 C C . SER A 1 84 ? -3.252 18.130 13.573 1.00 53.62 84 SER A C 1
ATOM 648 O O . SER A 1 84 ? -4.071 17.734 12.750 1.00 53.62 84 SER A O 1
ATOM 650 N N . GLU A 1 85 ? -1.952 18.329 13.325 1.00 56.22 85 GLU A N 1
ATOM 651 C CA . GLU A 1 85 ? -1.173 17.968 12.128 1.00 56.22 85 GLU A CA 1
ATOM 652 C C . GLU A 1 85 ? -1.554 18.670 10.817 1.00 56.22 85 GLU A C 1
ATOM 654 O O . GLU A 1 85 ? -2.122 18.073 9.904 1.00 56.22 85 GLU A O 1
ATOM 659 N N . THR A 1 86 ? -1.168 19.943 10.675 1.00 58.84 86 THR A N 1
ATOM 660 C CA . THR A 1 86 ? -1.473 20.722 9.462 1.00 58.84 86 THR A CA 1
ATOM 661 C C . THR A 1 86 ? -0.285 21.262 8.672 1.00 58.84 86 THR A C 1
ATOM 663 O O . THR A 1 86 ? -0.529 21.945 7.688 1.00 58.84 86 THR A O 1
ATOM 666 N N . ASP A 1 87 ? 0.973 20.944 8.972 1.00 55.91 87 ASP A N 1
ATOM 667 C CA . ASP A 1 87 ? 2.062 21.522 8.160 1.00 55.91 87 ASP A CA 1
ATOM 668 C C . ASP A 1 87 ? 2.251 20.772 6.826 1.00 55.91 87 ASP A C 1
ATOM 670 O O . ASP A 1 87 ? 2.352 21.401 5.771 1.00 55.91 87 ASP A O 1
ATOM 674 N N . ASP A 1 88 ? 2.138 19.441 6.825 1.00 56.31 88 ASP A N 1
ATOM 675 C CA . ASP A 1 88 ? 2.336 18.636 5.608 1.00 56.31 88 ASP A CA 1
ATOM 676 C C . ASP A 1 88 ? 1.075 18.548 4.725 1.00 56.31 88 ASP A C 1
ATOM 678 O O . ASP A 1 88 ? 1.161 18.492 3.496 1.00 56.31 88 ASP A O 1
ATOM 682 N N . GLN A 1 89 ? -0.121 18.605 5.325 1.00 55.53 89 GLN A N 1
ATOM 683 C CA . GLN A 1 89 ? -1.390 18.555 4.581 1.00 55.53 89 GLN A CA 1
ATOM 684 C C . GLN A 1 89 ? -1.749 19.901 3.925 1.00 55.53 89 GLN A C 1
ATOM 686 O O . GLN A 1 89 ? -2.345 19.914 2.846 1.00 55.53 89 GLN A O 1
ATOM 691 N N . ILE A 1 90 ? -1.343 21.035 4.518 1.00 57.34 90 ILE A N 1
ATOM 692 C CA . ILE A 1 90 ? -1.495 22.364 3.896 1.00 57.34 90 ILE A CA 1
ATOM 693 C C . ILE A 1 90 ? -0.555 22.501 2.685 1.00 57.34 90 ILE A C 1
ATOM 695 O O . ILE A 1 90 ? -0.950 23.052 1.655 1.00 57.34 90 ILE A O 1
ATOM 699 N N . LEU A 1 91 ? 0.649 21.924 2.758 1.00 59.00 91 LEU A N 1
ATOM 700 C CA . LEU A 1 91 ? 1.614 21.882 1.653 1.00 59.00 91 LEU A CA 1
ATOM 701 C C . LEU A 1 91 ? 1.101 21.079 0.447 1.00 59.00 91 LEU A C 1
ATOM 703 O O . LEU A 1 91 ? 1.306 21.483 -0.700 1.00 59.00 91 LEU A O 1
ATOM 707 N N . LEU A 1 92 ? 0.375 19.984 0.694 1.00 57.31 92 LEU A N 1
ATOM 708 C CA . LEU A 1 92 ? -0.223 19.170 -0.367 1.00 57.31 92 LEU A CA 1
ATOM 709 C C . LEU A 1 92 ? -1.309 19.940 -1.142 1.00 57.31 92 LEU A C 1
ATOM 711 O O . LEU A 1 92 ? -1.390 19.827 -2.364 1.00 57.31 92 LEU A O 1
ATOM 715 N N . LEU A 1 93 ? -2.110 20.759 -0.451 1.00 51.78 93 LEU A N 1
ATOM 716 C CA . LEU A 1 93 ? -3.159 21.570 -1.079 1.00 51.78 93 LEU A CA 1
ATOM 717 C C . LEU A 1 93 ? -2.597 22.777 -1.852 1.00 51.78 93 LEU A C 1
ATOM 719 O O . LEU A 1 93 ? -3.133 23.096 -2.914 1.00 51.78 93 LEU A O 1
ATOM 723 N N . SER A 1 94 ? -1.498 23.395 -1.396 1.00 56.78 94 SER A N 1
ATOM 724 C CA . SER A 1 94 ? -0.793 24.438 -2.170 1.00 56.78 94 SER A CA 1
ATOM 725 C C . SER A 1 94 ? -0.198 23.892 -3.473 1.00 56.78 94 SER A C 1
ATOM 727 O O . SER A 1 94 ? -0.395 24.481 -4.534 1.00 56.78 94 SER A O 1
ATOM 729 N N . ASN A 1 95 ? 0.440 22.718 -3.431 1.00 54.69 95 ASN A N 1
ATOM 730 C CA . ASN A 1 95 ? 1.079 22.126 -4.614 1.00 54.69 95 ASN A CA 1
ATOM 731 C C . ASN A 1 95 ? 0.082 21.669 -5.695 1.00 54.69 95 ASN A C 1
ATOM 733 O O . ASN A 1 95 ? 0.439 21.579 -6.869 1.00 54.69 95 ASN A O 1
ATOM 737 N N . ILE A 1 96 ? -1.168 21.369 -5.325 1.00 53.12 96 ILE A N 1
ATOM 738 C CA . ILE A 1 96 ? -2.218 20.995 -6.285 1.00 53.12 96 ILE A CA 1
ATOM 739 C C . ILE A 1 96 ? -2.774 22.232 -7.013 1.00 53.12 96 ILE A C 1
ATOM 741 O O . ILE A 1 96 ? -3.158 22.119 -8.178 1.00 53.12 96 ILE A O 1
ATOM 745 N N . LEU A 1 97 ? -2.778 23.414 -6.382 1.00 56.19 97 LEU A N 1
ATOM 746 C CA . LEU A 1 97 ? -3.250 24.653 -7.016 1.00 56.19 97 LEU A CA 1
ATOM 747 C C . LEU A 1 97 ? -2.209 25.301 -7.947 1.00 56.19 97 LEU A C 1
ATOM 749 O O . LEU A 1 97 ? -2.599 25.897 -8.953 1.00 56.19 97 LEU A O 1
ATOM 753 N N . ASP A 1 98 ? -0.912 25.142 -7.674 1.00 48.62 98 ASP A N 1
ATOM 754 C CA . ASP A 1 98 ? 0.163 25.750 -8.480 1.00 48.62 98 ASP A CA 1
ATOM 755 C C . ASP A 1 98 ? 0.375 25.071 -9.851 1.00 48.62 98 ASP A C 1
ATOM 757 O O . ASP A 1 98 ? 0.956 25.661 -10.761 1.00 48.62 98 ASP A O 1
ATOM 761 N N . ASN A 1 99 ? -0.177 23.872 -10.063 1.00 45.72 99 ASN A N 1
ATOM 762 C CA . ASN A 1 99 ? -0.060 23.132 -11.329 1.00 45.72 99 ASN A CA 1
ATOM 763 C C . ASN A 1 99 ? -1.126 23.497 -12.386 1.00 45.72 99 ASN A C 1
ATOM 765 O O . ASN A 1 99 ? -1.175 22.881 -13.449 1.00 45.72 99 ASN A O 1
ATOM 769 N N . SER A 1 100 ? -1.979 24.498 -12.130 1.00 45.56 100 SER A N 1
ATOM 770 C CA . SER A 1 100 ? -3.036 24.936 -13.062 1.00 45.56 100 SER A CA 1
ATOM 771 C C . SER A 1 100 ? -2.609 26.049 -14.036 1.00 45.56 100 SER A C 1
ATOM 773 O O . SER A 1 100 ? -3.419 26.461 -14.870 1.00 45.56 100 SER A O 1
ATOM 775 N N . VAL A 1 101 ? -1.382 26.570 -13.960 1.00 50.50 101 VAL A N 1
ATOM 776 C CA . VAL A 1 101 ? -0.931 27.660 -14.842 1.00 50.50 101 VAL A CA 1
ATOM 777 C C . VAL A 1 101 ? 0.441 27.339 -15.405 1.00 50.50 101 VAL A C 1
ATOM 779 O O . VAL A 1 101 ? 1.422 27.868 -14.917 1.00 50.50 101 VAL A O 1
ATOM 782 N N . MET A 1 102 ? 0.512 26.502 -16.439 1.00 44.41 102 MET A N 1
ATOM 783 C CA . MET A 1 102 ? 1.571 26.577 -17.455 1.00 44.41 102 MET A CA 1
ATOM 784 C C . MET A 1 102 ? 1.139 25.814 -18.712 1.00 44.41 102 MET A C 1
ATOM 786 O O . MET A 1 102 ? 1.471 24.648 -18.883 1.00 44.41 102 MET A O 1
ATOM 790 N N . GLU A 1 103 ? 0.450 26.489 -19.633 1.00 40.03 103 GLU A N 1
ATOM 791 C CA . GLU A 1 103 ? 0.570 26.151 -21.052 1.00 40.03 103 GLU A CA 1
ATOM 792 C C . GLU A 1 103 ? 0.255 27.379 -21.913 1.00 40.03 103 GLU A C 1
ATOM 794 O O . GLU A 1 103 ? -0.844 27.929 -21.841 1.00 40.03 103 GLU A O 1
ATOM 799 N N . ASN A 1 104 ? 1.277 27.843 -22.644 1.00 34.75 104 ASN A N 1
ATOM 800 C CA . ASN A 1 104 ? 1.251 28.462 -23.977 1.00 34.75 104 ASN A CA 1
ATOM 801 C C . ASN A 1 104 ? 2.460 29.393 -24.143 1.00 34.75 104 ASN A C 1
ATOM 803 O O . ASN A 1 104 ? 2.382 30.573 -23.802 1.00 34.75 104 ASN A O 1
ATOM 807 N N . SER A 1 105 ? 3.559 28.892 -24.718 1.00 34.56 105 SER A N 1
ATOM 808 C CA . SER A 1 105 ? 4.269 29.590 -25.804 1.00 34.56 105 SER A CA 1
ATOM 809 C C . SER A 1 105 ? 5.309 28.693 -26.482 1.00 34.56 105 SER A C 1
ATOM 811 O O . SER A 1 105 ? 6.092 27.992 -25.852 1.00 34.56 105 SER A O 1
ATOM 813 N N . LEU A 1 106 ? 5.216 28.752 -27.803 1.00 39.44 106 LEU A N 1
ATOM 814 C CA . LEU A 1 106 ? 5.872 28.042 -28.894 1.00 39.44 106 LEU A CA 1
ATOM 815 C C . LEU A 1 106 ? 7.407 28.248 -28.940 1.00 39.44 106 LEU A C 1
ATOM 817 O O . LEU A 1 106 ? 7.859 29.331 -28.570 1.00 39.44 106 LEU A O 1
ATOM 821 N N . PRO A 1 107 ? 8.210 27.291 -29.452 1.00 43.94 107 PRO A N 1
ATOM 822 C CA . PRO A 1 107 ? 9.629 27.517 -29.714 1.00 43.94 107 PRO A CA 1
ATOM 823 C C . PRO A 1 107 ? 9.857 28.075 -31.131 1.00 43.94 107 PRO A C 1
ATOM 825 O O . PRO A 1 107 ? 9.390 27.500 -32.116 1.00 43.94 107 PRO A O 1
ATOM 828 N N . ASP A 1 108 ? 10.601 29.179 -31.227 1.00 34.75 108 ASP A N 1
ATOM 829 C CA . ASP A 1 108 ? 11.115 29.723 -32.488 1.00 34.75 108 ASP A CA 1
ATOM 830 C C . ASP A 1 108 ? 12.365 28.963 -32.975 1.00 34.75 108 ASP A C 1
ATOM 832 O O . ASP A 1 108 ? 13.153 28.417 -32.203 1.00 34.75 108 ASP A O 1
ATOM 836 N N . ALA A 1 109 ? 12.494 28.930 -34.300 1.00 43.59 109 ALA A N 1
ATOM 837 C CA . ALA A 1 109 ? 13.387 28.124 -35.128 1.00 43.59 109 ALA A CA 1
ATOM 838 C C . ALA A 1 109 ? 14.910 28.390 -34.980 1.00 43.59 109 ALA A C 1
ATOM 840 O O . ALA A 1 109 ? 15.321 29.460 -34.531 1.00 43.59 109 ALA A O 1
ATOM 841 N N . PRO A 1 110 ? 15.772 27.462 -35.461 1.00 40.28 110 PRO A N 1
ATOM 842 C CA . PRO A 1 110 ? 17.222 27.634 -35.476 1.00 40.28 110 PRO A CA 1
ATOM 843 C C . PRO A 1 110 ? 17.717 28.381 -36.730 1.00 40.28 110 PRO A C 1
ATOM 845 O O . PRO A 1 110 ? 17.413 28.024 -37.867 1.00 40.28 110 PRO A O 1
ATOM 848 N N . THR A 1 111 ? 18.546 29.396 -36.500 1.00 38.88 111 THR A N 1
ATOM 849 C CA . THR A 1 111 ? 19.483 30.031 -37.447 1.00 38.88 111 THR A CA 1
ATOM 850 C C . THR A 1 111 ? 20.853 29.825 -36.783 1.00 38.88 111 THR A C 1
ATOM 852 O O . THR A 1 111 ? 20.963 30.046 -35.585 1.00 38.88 111 THR A O 1
ATOM 855 N N . GLU A 1 112 ? 21.900 29.264 -37.380 1.00 38.22 112 GLU A N 1
ATOM 856 C CA . GLU A 1 112 ? 22.578 29.688 -38.596 1.00 38.22 112 GLU A CA 1
ATOM 857 C C . GLU A 1 112 ? 23.612 28.610 -38.985 1.00 38.22 112 GLU A C 1
ATOM 859 O O . GLU A 1 112 ? 24.061 27.814 -38.160 1.00 38.22 112 GLU A O 1
ATOM 864 N N . ARG A 1 113 ? 23.960 28.574 -40.270 1.00 40.59 113 ARG A N 1
ATOM 865 C CA . ARG A 1 113 ? 24.950 27.674 -40.862 1.00 40.59 113 ARG A CA 1
ATOM 866 C C . ARG A 1 113 ? 26.342 28.253 -40.635 1.00 40.59 113 ARG A C 1
ATOM 868 O O . ARG A 1 113 ? 26.526 29.420 -40.948 1.00 40.59 113 ARG A O 1
ATOM 875 N N . ASP A 1 114 ? 27.316 27.416 -40.295 1.00 32.91 114 ASP A N 1
ATOM 876 C CA . ASP A 1 114 ? 28.704 27.675 -40.671 1.00 32.91 114 ASP A CA 1
ATOM 877 C C . ASP A 1 114 ? 29.344 26.412 -41.242 1.00 32.91 114 ASP A C 1
ATOM 879 O O . ASP A 1 114 ? 29.500 25.378 -40.595 1.00 32.91 114 ASP A O 1
ATOM 883 N N . ILE A 1 115 ? 29.660 26.524 -42.528 1.00 42.09 115 ILE A N 1
ATOM 884 C CA . ILE A 1 115 ? 30.356 25.547 -43.348 1.00 42.09 115 ILE A CA 1
ATOM 885 C C . ILE A 1 115 ? 31.827 25.954 -43.295 1.00 42.09 115 ILE A C 1
ATOM 887 O O . ILE A 1 115 ? 32.182 27.056 -43.708 1.00 42.09 115 ILE A O 1
ATOM 891 N N . SER A 1 116 ? 32.704 25.072 -42.828 1.00 36.22 116 SER A N 1
ATOM 892 C CA . SER A 1 116 ? 34.138 25.189 -43.098 1.00 36.22 116 SER A CA 1
ATOM 893 C C . SER A 1 116 ? 34.750 23.811 -43.296 1.00 36.22 116 SER A C 1
ATOM 895 O O . SER A 1 116 ? 35.099 23.094 -42.365 1.00 36.22 116 SER A O 1
ATOM 897 N N . THR A 1 117 ? 34.859 23.466 -44.574 1.00 47.81 117 THR A N 1
ATOM 898 C CA . THR A 1 117 ? 35.762 22.469 -45.147 1.00 47.81 117 THR A CA 1
ATOM 899 C C . THR A 1 117 ? 37.221 22.755 -44.782 1.00 47.81 117 THR A C 1
ATOM 901 O O . THR A 1 117 ? 37.652 23.900 -44.950 1.00 47.81 117 THR A O 1
ATOM 904 N N . PRO A 1 118 ? 38.039 21.741 -44.458 1.00 42.06 118 PRO A N 1
ATOM 905 C CA . PRO A 1 118 ? 39.464 21.809 -44.700 1.00 42.06 118 PRO A CA 1
ATOM 906 C C . PRO A 1 118 ? 39.833 21.173 -46.044 1.00 42.06 118 PRO A C 1
ATOM 908 O O . PRO A 1 118 ? 39.338 20.134 -46.474 1.00 42.06 118 PRO A O 1
ATOM 911 N N . LEU A 1 119 ? 40.716 21.925 -46.677 1.00 32.28 119 LEU A N 1
ATOM 912 C CA . LEU A 1 119 ? 41.303 21.844 -47.993 1.00 32.28 119 LEU A CA 1
ATOM 913 C C . LEU A 1 119 ? 42.137 20.572 -48.214 1.00 32.28 119 LEU A C 1
ATOM 915 O O . LEU A 1 119 ? 42.734 20.005 -47.307 1.00 32.28 119 LEU A O 1
ATOM 919 N N . PHE A 1 120 ? 42.165 20.196 -49.484 1.00 33.81 120 PHE A N 1
ATOM 920 C CA . PHE A 1 120 ? 42.953 19.173 -50.154 1.00 33.81 120 PHE A CA 1
ATOM 921 C C . PHE A 1 120 ? 44.473 19.376 -49.965 1.00 33.81 120 PHE A C 1
ATOM 923 O O . PHE A 1 120 ? 44.997 20.441 -50.295 1.00 33.81 120 PHE A O 1
ATOM 930 N N . ASN A 1 121 ? 45.188 18.339 -49.510 1.00 33.16 121 ASN A N 1
ATOM 931 C CA . ASN A 1 121 ? 46.646 18.349 -49.344 1.00 33.16 121 ASN A CA 1
ATOM 932 C C . ASN A 1 121 ? 47.287 17.302 -50.265 1.00 33.16 121 ASN A C 1
ATOM 934 O O . ASN A 1 121 ? 47.528 16.170 -49.856 1.00 33.16 121 ASN A O 1
ATOM 938 N N . GLU A 1 122 ? 47.635 17.692 -51.486 1.00 36.53 122 GLU A N 1
ATOM 939 C CA . GLU A 1 122 ? 48.647 16.993 -52.277 1.00 36.53 122 GLU A CA 1
ATOM 940 C C . GLU A 1 122 ? 49.551 18.036 -52.926 1.00 36.53 122 GLU A C 1
ATOM 942 O O . GLU A 1 122 ? 49.110 18.800 -53.779 1.00 36.53 122 GLU A O 1
ATOM 947 N N . THR A 1 123 ? 50.839 18.046 -52.577 1.00 34.47 123 THR A N 1
ATOM 948 C CA . THR A 1 123 ? 51.874 18.002 -53.618 1.00 34.47 123 THR A CA 1
ATOM 949 C C . THR A 1 123 ? 53.242 17.607 -53.074 1.00 34.47 123 THR A C 1
ATOM 951 O O . THR A 1 123 ? 53.900 18.283 -52.289 1.00 34.47 123 THR A O 1
ATOM 954 N N . LYS A 1 124 ? 53.614 16.436 -53.574 1.00 39.44 124 LYS A N 1
ATOM 955 C CA . LYS A 1 124 ? 54.915 15.815 -53.752 1.00 39.44 124 LYS A CA 1
ATOM 956 C C . LYS A 1 124 ? 56.112 16.760 -53.917 1.00 39.44 124 LYS A C 1
ATOM 958 O O . LYS A 1 124 ? 56.101 17.744 -54.648 1.00 39.44 124 LYS A O 1
ATOM 963 N N . GLN A 1 125 ? 57.170 16.277 -53.287 1.00 34.91 125 GLN A N 1
ATOM 964 C CA . GLN A 1 125 ? 58.573 16.645 -53.330 1.00 34.91 125 GLN A CA 1
ATOM 965 C C . GLN A 1 125 ? 59.121 16.766 -54.765 1.00 34.91 125 GLN A C 1
ATOM 967 O O . GLN A 1 125 ? 58.901 15.889 -55.599 1.00 34.91 125 GLN A O 1
ATOM 972 N N . VAL A 1 126 ? 59.894 17.825 -55.017 1.00 33.94 126 VAL A N 1
ATOM 973 C CA . VAL A 1 126 ? 60.792 17.952 -56.172 1.00 33.94 126 VAL A CA 1
ATOM 974 C C . VAL A 1 126 ? 62.220 17.831 -55.643 1.00 33.94 126 VAL A C 1
ATOM 976 O O . VAL A 1 126 ? 62.801 18.801 -55.159 1.00 33.94 126 VAL A O 1
ATOM 979 N N . GLU A 1 127 ? 62.784 16.626 -55.711 1.00 36.19 127 GLU A N 1
ATOM 980 C CA . GLU A 1 127 ? 64.224 16.408 -55.561 1.00 36.19 127 GLU A CA 1
ATOM 981 C C . GLU A 1 127 ? 64.931 16.857 -56.843 1.00 36.19 127 GLU A C 1
ATOM 983 O O . GLU A 1 127 ? 64.756 16.283 -57.917 1.00 36.19 127 GLU A O 1
ATOM 988 N N . THR A 1 128 ? 65.748 17.901 -56.731 1.00 31.27 128 THR A N 1
ATOM 989 C CA . THR A 1 128 ? 66.710 18.303 -57.762 1.00 31.27 128 THR A CA 1
ATOM 990 C C . THR A 1 128 ? 68.090 17.809 -57.339 1.00 31.27 128 THR A C 1
ATOM 992 O O . THR A 1 128 ? 68.761 18.422 -56.510 1.00 31.27 128 THR A O 1
ATOM 995 N N . LEU A 1 129 ? 68.524 16.683 -57.908 1.00 35.44 129 LEU A N 1
ATOM 996 C CA . LEU A 1 129 ? 69.896 16.199 -57.777 1.00 35.44 129 LEU A CA 1
ATOM 997 C C . LEU A 1 129 ? 70.792 16.877 -58.820 1.00 35.44 129 LEU A C 1
ATOM 999 O O . LEU A 1 129 ? 70.659 16.669 -60.026 1.00 35.44 129 LEU A O 1
ATOM 1003 N N . LYS A 1 130 ? 71.734 17.679 -58.317 1.00 36.25 130 LYS A N 1
ATOM 1004 C CA . LYS A 1 130 ? 72.977 18.045 -59.004 1.00 36.25 130 LYS A CA 1
ATOM 1005 C C . LYS A 1 130 ? 73.765 16.780 -59.322 1.00 36.25 130 LYS A C 1
ATOM 1007 O O . LYS A 1 130 ? 73.938 15.971 -58.424 1.00 36.25 130 LYS A O 1
ATOM 1012 N N . ASN A 1 131 ? 74.345 16.701 -60.518 1.00 35.12 131 ASN A N 1
ATOM 1013 C CA . ASN A 1 131 ? 75.576 15.953 -60.766 1.00 35.12 131 ASN A CA 1
ATOM 1014 C C . ASN A 1 131 ? 76.403 16.686 -61.829 1.00 35.12 131 ASN A C 1
ATOM 1016 O O . ASN A 1 131 ? 76.050 16.739 -63.004 1.00 35.12 131 ASN A O 1
ATOM 1020 N N . GLU A 1 132 ? 77.511 17.265 -61.378 1.00 37.09 132 GLU A N 1
ATOM 1021 C CA . GLU A 1 132 ? 78.657 17.614 -62.208 1.00 37.09 132 GLU A CA 1
ATOM 1022 C C . GLU A 1 132 ? 79.416 16.329 -62.566 1.00 37.09 132 GLU A C 1
ATOM 1024 O O . GLU A 1 132 ? 79.654 15.492 -61.701 1.00 37.09 132 GLU A O 1
ATOM 1029 N N . SER A 1 133 ? 79.884 16.193 -63.804 1.00 32.69 133 SER A N 1
ATOM 1030 C CA . SER A 1 133 ? 81.272 15.786 -64.054 1.00 32.69 133 SER A CA 1
ATOM 1031 C C . SER A 1 133 ? 81.615 16.002 -65.523 1.00 32.69 133 SER A C 1
ATOM 1033 O O . SER A 1 133 ? 80.931 15.541 -66.433 1.00 32.69 133 SER A O 1
ATOM 1035 N N . GLY A 1 134 ? 82.683 16.761 -65.754 1.00 32.41 134 GLY A N 1
ATOM 1036 C CA . GLY A 1 134 ? 83.294 16.871 -67.067 1.00 32.41 134 GLY A CA 1
ATOM 1037 C C . GLY A 1 134 ? 84.165 15.661 -67.385 1.00 32.41 134 GLY A C 1
ATOM 1038 O O . GLY A 1 134 ? 84.687 15.013 -66.480 1.00 32.41 134 GLY A O 1
ATOM 1039 N N . LYS A 1 135 ? 84.399 15.437 -68.680 1.00 33.69 135 LYS A N 1
ATOM 1040 C CA . LYS A 1 135 ? 85.731 15.302 -69.296 1.00 33.69 135 LYS A CA 1
ATOM 1041 C C . LYS A 1 135 ? 85.591 14.867 -70.759 1.00 33.69 135 LYS A C 1
ATOM 1043 O O . LYS A 1 135 ? 85.028 13.822 -71.029 1.00 33.69 135 LYS A O 1
ATOM 1048 N N . LYS A 1 136 ? 86.190 15.703 -71.615 1.00 36.56 136 LYS A N 1
ATOM 1049 C CA . LYS A 1 136 ? 87.113 15.395 -72.722 1.00 36.56 136 LYS A CA 1
ATOM 1050 C C . LYS A 1 136 ? 86.700 14.448 -73.859 1.00 36.56 136 LYS A C 1
ATOM 1052 O O . LYS A 1 136 ? 86.231 13.350 -73.622 1.00 36.56 136 LYS A O 1
ATOM 1057 N N . GLU A 1 137 ? 87.144 14.883 -75.049 1.00 39.28 137 GLU A N 1
ATOM 1058 C CA . GLU A 1 137 ? 87.509 14.076 -76.231 1.00 39.28 137 GLU A CA 1
ATOM 1059 C C . GLU A 1 137 ? 86.302 13.445 -76.958 1.00 39.28 137 GLU A C 1
ATOM 1061 O O . GLU A 1 137 ? 85.377 12.933 -76.357 1.00 39.28 137 GLU A O 1
ATOM 1066 N N . ASP A 1 138 ? 86.128 13.508 -78.273 1.00 45.97 138 ASP A N 1
ATOM 1067 C CA . ASP A 1 138 ? 87.040 13.729 -79.383 1.00 45.97 138 ASP A CA 1
ATOM 1068 C C . ASP A 1 138 ? 86.267 14.428 -80.505 1.00 45.97 138 ASP A C 1
ATOM 1070 O O . ASP A 1 138 ? 85.188 13.980 -80.908 1.00 45.97 138 ASP A O 1
ATOM 1074 N N . MET A 1 139 ? 86.858 15.466 -81.103 1.00 46.41 139 MET A N 1
ATOM 1075 C CA . MET A 1 139 ? 86.523 15.832 -82.478 1.00 46.41 139 MET A CA 1
ATOM 1076 C C . MET A 1 139 ? 87.044 14.727 -83.403 1.00 46.41 139 MET A C 1
ATOM 1078 O O . MET A 1 139 ? 88.049 14.883 -84.095 1.00 46.41 139 MET A O 1
ATOM 1082 N N . ASN A 1 140 ? 86.323 13.606 -83.438 1.00 54.09 140 ASN A N 1
ATOM 1083 C CA . ASN A 1 140 ? 86.399 12.624 -84.505 1.00 54.09 140 ASN A CA 1
ATOM 1084 C C . ASN A 1 140 ? 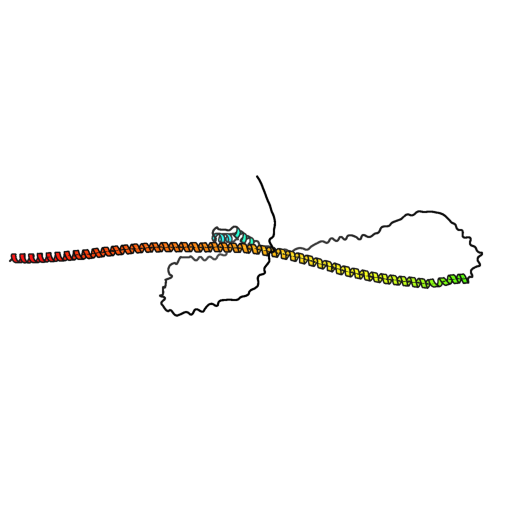85.860 13.282 -85.775 1.00 54.09 140 ASN A C 1
ATOM 1086 O O . ASN A 1 140 ? 84.700 13.129 -86.164 1.00 54.09 140 ASN A O 1
ATOM 1090 N N . ARG A 1 141 ? 86.743 14.047 -86.422 1.00 48.22 141 ARG A N 1
ATOM 1091 C CA . ARG A 1 141 ? 86.674 14.411 -87.830 1.00 48.22 141 ARG A CA 1
ATOM 1092 C C . ARG A 1 141 ? 86.701 13.094 -88.600 1.00 48.22 141 ARG A C 1
ATOM 1094 O O . ARG A 1 141 ? 87.765 12.618 -88.982 1.00 48.22 141 ARG A O 1
ATOM 1101 N N . ARG A 1 142 ? 85.527 12.467 -88.732 1.00 49.31 142 ARG A N 1
ATOM 1102 C CA . ARG A 1 142 ? 85.322 11.249 -89.514 1.00 49.31 142 ARG A CA 1
ATOM 1103 C C . ARG A 1 142 ? 85.889 11.517 -90.902 1.00 49.31 142 ARG A C 1
ATOM 1105 O O . ARG A 1 142 ? 85.353 12.322 -91.659 1.00 49.31 142 ARG A O 1
ATOM 1112 N N . LEU A 1 143 ? 87.025 10.887 -91.168 1.00 52.94 143 LEU A N 1
ATOM 1113 C CA . LEU A 1 143 ? 87.616 10.728 -92.479 1.00 52.94 143 LEU A CA 1
ATOM 1114 C C . LEU A 1 143 ? 86.549 10.013 -93.316 1.00 52.94 143 LEU A C 1
ATOM 1116 O O . LEU A 1 143 ? 86.305 8.825 -93.121 1.00 52.94 143 LEU A O 1
ATOM 1120 N N . ILE A 1 144 ? 85.809 10.764 -94.132 1.00 53.09 144 ILE A N 1
ATOM 1121 C CA . ILE A 1 144 ? 84.831 10.177 -95.044 1.00 53.09 144 ILE A CA 1
ATOM 1122 C C . ILE A 1 144 ? 85.654 9.518 -96.140 1.00 53.09 144 ILE A C 1
ATOM 1124 O O . ILE A 1 144 ? 86.167 10.185 -97.035 1.00 53.09 144 ILE A O 1
ATOM 1128 N N . ASP A 1 145 ? 85.828 8.212 -96.001 1.00 52.94 145 ASP A N 1
ATOM 1129 C CA . ASP A 1 145 ? 86.377 7.362 -97.037 1.00 52.94 145 ASP A CA 1
ATOM 1130 C C . ASP A 1 145 ? 85.376 7.316 -98.201 1.00 52.94 145 ASP A C 1
ATOM 1132 O O . ASP A 1 145 ? 84.332 6.666 -98.133 1.00 52.94 145 ASP A O 1
ATOM 1136 N N . THR A 1 146 ? 85.654 8.087 -99.252 1.00 56.06 146 THR A N 1
ATOM 1137 C CA . THR A 1 146 ? 84.882 8.096 -100.502 1.00 56.06 146 THR A CA 1
ATOM 1138 C C . THR A 1 146 ? 85.320 6.986 -101.465 1.00 56.06 146 THR A C 1
ATOM 1140 O O . THR A 1 146 ? 84.847 6.957 -102.601 1.00 56.06 146 THR A O 1
ATOM 1143 N N . ALA A 1 147 ? 86.206 6.070 -101.043 1.00 54.47 147 ALA A N 1
ATOM 1144 C CA . ALA A 1 147 ? 86.692 4.963 -101.868 1.00 54.47 147 ALA A CA 1
ATOM 1145 C C . ALA A 1 147 ? 85.815 3.698 -101.801 1.00 54.47 147 ALA A C 1
ATOM 1147 O O . ALA A 1 147 ? 86.068 2.743 -102.537 1.00 54.47 147 ALA A O 1
ATOM 1148 N N . ALA A 1 148 ? 84.767 3.672 -100.968 1.00 61.78 148 ALA A N 1
ATOM 1149 C CA . ALA A 1 148 ? 83.772 2.608 -101.034 1.00 61.78 148 ALA A CA 1
ATOM 1150 C C . ALA A 1 148 ? 82.942 2.762 -102.327 1.00 61.78 148 ALA A C 1
ATOM 1152 O O . ALA A 1 148 ? 82.432 3.858 -102.585 1.00 61.78 148 ALA A O 1
ATOM 1153 N N . PRO A 1 149 ? 82.787 1.704 -103.150 1.00 59.34 149 PRO A N 1
ATOM 1154 C CA . PRO A 1 149 ? 81.982 1.764 -104.362 1.00 59.34 149 PRO A CA 1
ATOM 1155 C C . PRO A 1 149 ? 80.589 2.273 -104.01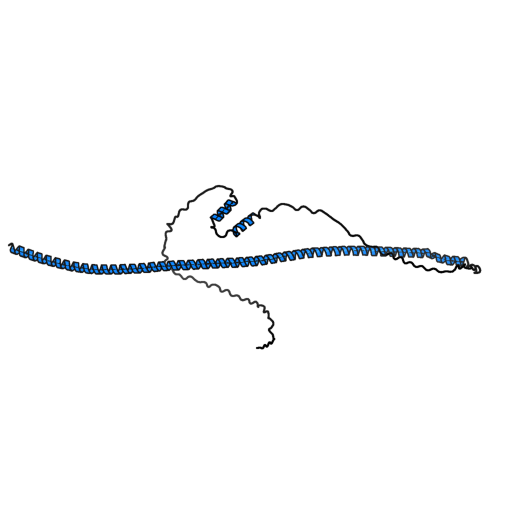2 1.00 59.34 149 PRO A C 1
ATOM 1157 O O . PRO A 1 149 ? 79.970 1.772 -103.075 1.00 59.34 149 PRO A O 1
ATOM 1160 N N . PHE A 1 150 ? 80.117 3.274 -104.750 1.00 58.00 150 PHE A N 1
ATOM 1161 C CA . PHE A 1 150 ? 78.758 3.802 -104.669 1.00 58.00 150 PHE A CA 1
ATOM 1162 C C . PHE A 1 150 ? 77.773 2.631 -104.586 1.00 58.00 150 PHE A C 1
ATOM 1164 O O . PHE A 1 150 ? 77.559 1.918 -105.571 1.00 58.00 150 PHE A O 1
ATOM 1171 N N . GLU A 1 151 ? 77.201 2.410 -103.394 1.00 59.81 151 GLU A N 1
ATOM 1172 C CA . GLU A 1 151 ? 76.060 1.518 -103.232 1.00 59.81 151 GLU A CA 1
ATOM 1173 C C . GLU A 1 151 ? 75.021 1.996 -104.247 1.00 59.81 151 GLU A C 1
ATOM 1175 O O . GLU A 1 151 ? 74.585 3.148 -104.214 1.00 59.81 151 GLU A O 1
ATOM 1180 N N . SER A 1 152 ? 74.713 1.127 -105.211 1.00 58.75 152 SER A N 1
ATOM 1181 C CA . SER A 1 152 ? 73.774 1.379 -106.300 1.00 58.75 152 SER A CA 1
ATOM 1182 C C . SER A 1 152 ? 72.549 2.147 -105.798 1.00 58.75 152 SER A C 1
ATOM 1184 O O . SER A 1 152 ? 72.026 1.848 -104.723 1.00 58.75 152 SER A O 1
ATOM 1186 N N . LEU A 1 153 ? 72.027 3.081 -106.598 1.00 57.78 153 LEU A N 1
ATOM 1187 C CA . LEU A 1 153 ? 70.723 3.714 -106.356 1.00 57.78 153 LEU A CA 1
ATOM 1188 C C . LEU A 1 153 ? 69.639 2.675 -106.009 1.00 57.78 153 LEU A C 1
ATOM 1190 O O . LEU A 1 153 ? 68.748 2.969 -105.222 1.00 57.78 153 LEU A O 1
ATOM 1194 N N . GLY A 1 154 ? 69.758 1.434 -106.498 1.00 63.47 154 GLY A N 1
ATOM 1195 C CA . GLY A 1 154 ? 68.902 0.315 -106.097 1.00 63.47 154 GLY A CA 1
ATOM 1196 C C . GLY A 1 154 ? 69.054 -0.131 -104.634 1.00 63.47 154 GLY A C 1
ATOM 1197 O O . GLY A 1 154 ? 68.053 -0.452 -104.001 1.00 63.47 154 GLY A O 1
ATOM 1198 N N . ALA A 1 155 ? 70.259 -0.118 -104.058 1.00 64.00 155 ALA A N 1
ATOM 1199 C CA . ALA A 1 155 ? 70.508 -0.451 -102.650 1.00 64.00 155 ALA A CA 1
ATOM 1200 C C . ALA A 1 155 ? 70.028 0.663 -101.703 1.00 64.00 155 ALA A C 1
ATOM 1202 O O . ALA A 1 155 ? 69.396 0.373 -100.685 1.00 64.00 155 ALA A O 1
ATOM 1203 N N . ALA A 1 156 ? 70.218 1.933 -102.080 1.00 60.06 156 ALA A N 1
ATOM 1204 C CA . ALA A 1 156 ? 69.626 3.064 -101.367 1.00 60.06 156 ALA A CA 1
ATOM 1205 C C . ALA A 1 156 ? 68.088 3.012 -101.438 1.00 60.06 156 ALA A C 1
ATOM 1207 O O . ALA A 1 156 ? 67.431 3.006 -100.403 1.00 60.06 156 ALA A O 1
ATOM 1208 N N . VAL A 1 157 ? 67.497 2.836 -102.625 1.00 58.22 157 VAL A N 1
ATOM 1209 C CA . VAL A 1 157 ? 66.038 2.665 -102.792 1.00 58.22 157 VAL A CA 1
ATOM 1210 C C . VAL A 1 157 ? 65.512 1.428 -102.052 1.00 58.22 157 VAL A C 1
ATOM 1212 O O . VAL A 1 157 ? 64.371 1.438 -101.608 1.00 58.22 157 VAL A O 1
ATOM 1215 N N . THR A 1 158 ? 66.326 0.391 -101.834 1.00 63.03 158 THR A N 1
ATOM 1216 C CA . THR A 1 158 ? 65.956 -0.775 -101.008 1.00 63.03 158 THR A CA 1
ATOM 1217 C C . THR A 1 158 ? 65.952 -0.447 -99.511 1.00 63.03 158 THR A C 1
ATOM 1219 O O . THR A 1 158 ? 65.014 -0.833 -98.817 1.00 63.03 158 THR A O 1
ATOM 1222 N N . LYS A 1 159 ? 66.918 0.338 -99.010 1.00 63.62 159 LYS A N 1
ATOM 1223 C CA . LYS A 1 159 ? 66.897 0.861 -97.627 1.00 63.62 159 LYS A CA 1
ATOM 1224 C C . LYS A 1 159 ? 65.727 1.832 -97.400 1.00 63.62 159 LYS A C 1
ATOM 1226 O O . LYS A 1 159 ? 65.114 1.796 -96.340 1.00 63.62 159 LYS A O 1
ATOM 1231 N N . PHE A 1 160 ? 65.346 2.616 -98.414 1.00 58.59 160 PHE A N 1
ATOM 1232 C CA . PHE A 1 160 ? 64.144 3.464 -98.386 1.00 58.59 160 PHE A CA 1
ATOM 1233 C C . PHE A 1 160 ? 62.833 2.688 -98.649 1.00 58.59 160 PHE A C 1
ATOM 1235 O O . PHE A 1 160 ? 61.769 3.136 -98.234 1.00 58.59 160 PHE A O 1
ATOM 1242 N N . ARG A 1 161 ? 62.875 1.490 -99.255 1.00 54.34 161 ARG A N 1
ATOM 1243 C CA . ARG A 1 161 ? 61.720 0.574 -99.368 1.00 54.34 161 ARG A CA 1
ATOM 1244 C C . ARG A 1 161 ? 61.350 -0.057 -98.017 1.00 54.34 161 ARG A C 1
ATOM 1246 O O . ARG A 1 161 ? 60.198 -0.430 -97.843 1.00 54.34 161 ARG A O 1
ATOM 1253 N N . GLY A 1 162 ? 62.272 -0.092 -97.050 1.00 54.91 162 GLY A N 1
ATOM 1254 C CA . GLY A 1 162 ? 61.981 -0.404 -95.642 1.00 54.91 162 GLY A CA 1
ATOM 1255 C C . GLY A 1 162 ? 61.263 0.719 -94.876 1.00 54.91 162 GLY A C 1
ATOM 1256 O O . GLY A 1 162 ? 60.811 0.502 -93.763 1.00 54.91 162 GLY A O 1
ATOM 1257 N N . ILE A 1 163 ? 61.115 1.908 -95.475 1.00 54.72 163 ILE A N 1
ATOM 1258 C CA . ILE A 1 163 ? 60.359 3.045 -94.911 1.00 54.72 163 ILE A CA 1
ATOM 1259 C C . ILE A 1 163 ? 58.872 2.964 -95.325 1.00 54.72 163 ILE A C 1
ATOM 1261 O O . ILE A 1 163 ? 58.045 3.778 -94.924 1.00 54.72 163 ILE A O 1
ATOM 1265 N N . ALA A 1 164 ? 58.492 1.941 -96.102 1.00 55.75 164 ALA A N 1
ATOM 1266 C CA . ALA A 1 164 ? 57.099 1.682 -96.463 1.00 55.75 164 ALA A CA 1
ATOM 1267 C C . ALA A 1 164 ? 56.225 1.222 -95.274 1.00 55.75 164 ALA A C 1
ATOM 1269 O O . ALA A 1 164 ? 55.001 1.255 -95.397 1.00 55.75 164 ALA A O 1
ATOM 1270 N N . ASP A 1 165 ? 56.819 0.884 -94.122 1.00 59.06 165 ASP A N 1
ATOM 1271 C CA . ASP A 1 165 ? 56.091 0.452 -92.920 1.00 59.06 165 ASP A CA 1
ATOM 1272 C C . ASP A 1 165 ? 55.719 1.594 -91.961 1.00 59.06 165 ASP A C 1
ATOM 1274 O O . ASP A 1 165 ? 55.012 1.351 -90.985 1.00 59.06 165 ASP A O 1
ATOM 1278 N N . CYS A 1 166 ? 56.076 2.854 -92.249 1.00 61.78 166 CYS A N 1
ATOM 1279 C CA . CYS A 1 166 ? 55.639 3.989 -91.420 1.00 61.78 166 CYS A CA 1
ATOM 1280 C C . CYS A 1 166 ? 54.107 4.052 -91.279 1.00 61.78 166 CYS A C 1
ATOM 1282 O O . CYS A 1 166 ? 53.599 4.398 -90.219 1.00 61.78 166 CYS A O 1
ATOM 1284 N N . LYS A 1 167 ? 53.359 3.624 -92.307 1.00 69.69 167 LYS A N 1
ATOM 1285 C CA . LYS A 1 167 ? 51.893 3.508 -92.231 1.00 69.69 167 LYS A CA 1
ATOM 1286 C C . LYS A 1 167 ? 51.428 2.375 -91.313 1.00 69.69 167 LYS A C 1
ATOM 1288 O O . LYS A 1 167 ? 50.406 2.522 -90.655 1.00 69.69 167 LYS A O 1
ATOM 1293 N N . ALA A 1 168 ? 52.154 1.258 -91.265 1.00 72.94 168 ALA A N 1
ATOM 1294 C CA . ALA A 1 168 ? 51.831 0.136 -90.385 1.00 72.94 168 ALA A CA 1
ATOM 1295 C C . ALA A 1 168 ? 52.100 0.494 -88.912 1.00 72.94 168 ALA A C 1
ATOM 1297 O O . ALA A 1 168 ? 51.298 0.178 -88.032 1.00 72.94 168 ALA A O 1
ATOM 1298 N N . GLU A 1 169 ? 53.186 1.220 -88.647 1.00 74.44 169 GLU A N 1
ATOM 1299 C CA . GLU A 1 169 ? 53.516 1.718 -87.311 1.00 74.44 169 GLU A CA 1
ATOM 1300 C C . GLU A 1 169 ? 52.531 2.799 -86.835 1.00 74.44 169 GLU A C 1
ATOM 1302 O O . GLU A 1 169 ? 52.074 2.737 -85.696 1.00 74.44 169 GLU A O 1
ATOM 1307 N N . GLU A 1 170 ? 52.099 3.713 -87.712 1.00 77.75 170 GLU A N 1
ATOM 1308 C CA . GLU A 1 170 ? 51.015 4.668 -87.424 1.00 77.75 170 GLU A CA 1
ATOM 1309 C C . GLU A 1 170 ? 49.692 3.956 -87.091 1.00 77.75 170 GLU A C 1
ATOM 1311 O O . GLU A 1 170 ? 49.016 4.312 -86.120 1.00 77.75 170 GLU A O 1
ATOM 1316 N N . THR A 1 171 ? 49.326 2.907 -87.840 1.00 77.88 171 THR A N 1
ATOM 1317 C CA . THR A 1 171 ? 48.127 2.109 -87.526 1.00 77.88 171 THR A CA 1
ATOM 1318 C C . THR A 1 171 ? 48.259 1.346 -86.207 1.00 77.88 171 THR A C 1
ATOM 1320 O O . THR A 1 171 ? 47.302 1.278 -85.444 1.00 77.88 171 THR A O 1
ATOM 1323 N N . ASN A 1 172 ? 49.449 0.836 -85.879 1.00 82.88 172 ASN A N 1
ATOM 1324 C CA . ASN A 1 172 ? 49.684 0.137 -84.616 1.00 82.88 172 ASN A CA 1
ATOM 1325 C C . ASN A 1 172 ? 49.687 1.093 -83.413 1.00 82.88 172 ASN A C 1
ATOM 1327 O O . ASN A 1 172 ? 49.167 0.759 -82.349 1.00 82.88 172 ASN A O 1
ATOM 1331 N N . LEU A 1 173 ? 50.255 2.290 -83.576 1.00 85.06 173 LEU A N 1
ATOM 1332 C CA . LEU A 1 173 ? 50.248 3.333 -82.555 1.00 85.06 173 LEU A CA 1
ATOM 1333 C C . LEU A 1 173 ? 48.817 3.800 -82.269 1.00 85.06 173 LEU A C 1
ATOM 1335 O O . LEU A 1 173 ? 48.433 3.896 -81.107 1.00 85.06 173 LEU A O 1
ATOM 1339 N N . THR A 1 174 ? 48.025 4.052 -83.312 1.00 84.75 174 THR A N 1
ATOM 1340 C CA . THR A 1 174 ? 46.619 4.463 -83.166 1.00 84.75 174 THR A CA 1
ATOM 1341 C C . THR A 1 174 ? 45.756 3.356 -82.561 1.00 84.75 174 THR A C 1
ATOM 1343 O O . THR A 1 174 ? 44.933 3.638 -81.695 1.00 84.75 174 THR A O 1
ATOM 1346 N N . GLU A 1 175 ? 45.976 2.090 -82.924 1.00 84.69 175 GLU A N 1
ATOM 1347 C CA . GLU A 1 175 ? 45.311 0.942 -82.293 1.00 84.69 175 GLU A CA 1
ATOM 1348 C C . GLU A 1 175 ? 45.651 0.828 -80.798 1.00 84.69 175 GLU A C 1
ATOM 1350 O O . GLU A 1 175 ? 44.745 0.731 -79.969 1.00 84.69 175 GLU A O 1
ATOM 1355 N N . LYS A 1 176 ? 46.933 0.944 -80.426 1.00 89.75 176 LYS A N 1
ATOM 1356 C CA . LYS A 1 176 ? 47.370 0.968 -79.017 1.00 89.75 176 LYS A CA 1
ATOM 1357 C C . LYS A 1 176 ? 46.792 2.152 -78.246 1.00 89.75 176 LYS A C 1
ATOM 1359 O O . LYS A 1 176 ? 46.393 1.992 -77.097 1.00 89.75 176 LYS A O 1
ATOM 1364 N N . GLN A 1 177 ? 46.730 3.332 -78.863 1.00 90.31 177 GLN A N 1
ATOM 1365 C CA . GLN A 1 177 ? 46.096 4.511 -78.268 1.00 90.31 177 GLN A CA 1
ATOM 1366 C C . GLN A 1 177 ? 44.598 4.280 -78.046 1.00 90.31 177 GLN A C 1
ATOM 1368 O O . GLN A 1 177 ? 44.094 4.568 -76.964 1.00 90.31 177 GLN A O 1
ATOM 1373 N N . ASN A 1 178 ? 43.897 3.705 -79.024 1.00 90.50 178 ASN A N 1
ATOM 1374 C CA . ASN A 1 178 ? 42.480 3.367 -78.897 1.00 90.50 178 ASN A CA 1
ATOM 1375 C C . ASN A 1 178 ? 42.236 2.322 -77.799 1.00 90.50 178 ASN A C 1
ATOM 1377 O O . ASN A 1 178 ? 41.290 2.463 -77.024 1.00 90.50 178 ASN A O 1
ATOM 1381 N N . GLN A 1 179 ? 43.103 1.312 -77.684 1.00 92.94 179 GLN A N 1
ATOM 1382 C CA . GLN A 1 179 ? 43.042 0.333 -76.599 1.00 92.94 179 GLN A CA 1
ATOM 1383 C C . GLN A 1 179 ? 43.279 0.991 -75.232 1.00 92.94 179 GLN A C 1
ATOM 1385 O O . GLN A 1 179 ? 42.494 0.776 -74.312 1.00 92.94 179 GLN A O 1
ATOM 1390 N N . ALA A 1 180 ? 44.297 1.848 -75.110 1.00 92.38 180 ALA A N 1
ATOM 1391 C CA . ALA A 1 180 ? 44.575 2.579 -73.875 1.00 92.38 180 ALA A CA 1
ATOM 1392 C C . ALA A 1 180 ? 43.410 3.500 -73.466 1.00 92.38 180 ALA A C 1
ATOM 1394 O O . ALA A 1 180 ? 43.082 3.590 -72.286 1.00 92.38 180 ALA A O 1
ATOM 1395 N N . LEU A 1 181 ? 42.740 4.148 -74.427 1.00 94.06 181 LEU A N 1
ATOM 1396 C CA . LEU A 1 181 ? 41.545 4.959 -74.169 1.00 94.06 181 LEU A CA 1
ATOM 1397 C C . LEU A 1 181 ? 40.353 4.113 -73.703 1.00 94.06 181 LEU A C 1
ATOM 1399 O O . LEU A 1 181 ? 39.606 4.538 -72.821 1.00 94.06 181 LEU A O 1
ATOM 1403 N N . LEU A 1 182 ? 40.170 2.918 -74.271 1.00 95.44 182 LEU A N 1
ATOM 1404 C CA . LEU A 1 182 ? 39.117 1.994 -73.849 1.00 95.44 182 LEU A CA 1
ATOM 1405 C C . LEU A 1 182 ? 39.365 1.469 -72.429 1.00 95.44 182 LEU A C 1
ATOM 1407 O O . LEU A 1 182 ? 38.440 1.436 -71.617 1.00 95.44 182 LEU A O 1
ATOM 1411 N N . GLU A 1 183 ? 40.604 1.091 -72.119 1.00 94.25 183 GLU A N 1
ATOM 1412 C CA . GLU A 1 183 ? 41.007 0.667 -70.775 1.00 94.25 183 GLU A CA 1
ATOM 1413 C C . GLU A 1 183 ? 40.861 1.811 -69.765 1.00 94.25 183 GLU A C 1
ATOM 1415 O O . GLU A 1 183 ? 40.297 1.601 -68.693 1.00 94.25 183 GLU A O 1
ATOM 1420 N N . LEU A 1 184 ? 41.254 3.038 -70.132 1.00 95.81 184 LEU A N 1
ATOM 1421 C CA . LEU A 1 184 ? 41.042 4.229 -69.306 1.00 95.81 184 LEU A CA 1
ATOM 1422 C C . LEU A 1 184 ? 39.556 4.457 -69.015 1.00 95.81 184 LEU A C 1
ATOM 1424 O O . LEU A 1 184 ? 39.190 4.707 -67.867 1.00 95.81 184 LEU A O 1
ATOM 1428 N N . LYS A 1 185 ? 38.692 4.328 -70.030 1.00 95.75 185 LYS A N 1
ATOM 1429 C CA . LYS A 1 185 ? 37.240 4.446 -69.855 1.00 95.75 185 LYS A CA 1
ATOM 1430 C C . LYS A 1 185 ? 36.700 3.377 -68.904 1.00 95.75 185 LYS A C 1
ATOM 1432 O O . LYS A 1 185 ? 35.925 3.698 -68.012 1.00 95.75 185 LYS A O 1
ATOM 1437 N N . LYS A 1 186 ? 37.146 2.126 -69.046 1.00 96.25 186 LYS A N 1
ATOM 1438 C CA . LYS A 1 186 ? 36.744 1.027 -68.157 1.00 96.25 186 LYS A CA 1
ATOM 1439 C C . LYS A 1 186 ? 37.165 1.285 -66.708 1.00 96.25 186 LYS A C 1
ATOM 1441 O O . LYS A 1 186 ? 36.356 1.109 -65.805 1.00 96.25 186 LYS A O 1
ATOM 1446 N N . VAL A 1 187 ? 38.402 1.734 -66.492 1.00 96.38 187 VAL A N 1
ATOM 1447 C CA . VAL A 1 187 ? 38.897 2.100 -65.156 1.00 96.38 187 VAL A CA 1
ATOM 1448 C C . VAL A 1 187 ? 38.088 3.261 -64.581 1.00 96.38 187 VAL A C 1
ATOM 1450 O O . VAL A 1 187 ? 37.732 3.231 -63.408 1.00 96.38 187 VAL A O 1
ATOM 1453 N N . GLN A 1 188 ? 37.741 4.259 -65.395 1.00 96.12 188 GLN A N 1
ATOM 1454 C CA . GLN A 1 188 ? 36.898 5.372 -64.960 1.00 96.12 188 GLN A CA 1
ATOM 1455 C C . GLN A 1 188 ? 35.493 4.904 -64.545 1.00 96.12 188 GLN A C 1
ATOM 1457 O O . GLN A 1 188 ? 35.006 5.315 -63.493 1.00 96.12 188 GLN A O 1
ATOM 1462 N N . ASP A 1 189 ? 34.872 4.009 -65.317 1.00 96.12 189 ASP A N 1
ATOM 1463 C CA . ASP A 1 189 ? 33.570 3.418 -64.985 1.00 96.12 189 ASP A CA 1
ATOM 1464 C C . ASP A 1 189 ? 33.638 2.576 -63.692 1.00 96.12 189 ASP A C 1
ATOM 1466 O O . ASP A 1 189 ? 32.737 2.641 -62.851 1.00 96.12 189 ASP A O 1
ATOM 1470 N N . GLU A 1 190 ? 34.719 1.813 -63.491 1.00 96.44 190 GLU A N 1
ATOM 1471 C CA . GLU A 1 190 ? 34.960 1.049 -62.259 1.00 96.44 190 GLU A CA 1
ATOM 1472 C C . GLU A 1 190 ? 35.155 1.968 -61.046 1.00 96.44 190 GLU A C 1
ATOM 1474 O O . GLU A 1 190 ? 34.540 1.729 -60.007 1.00 96.44 190 GLU A O 1
ATOM 1479 N N . ILE A 1 191 ? 35.933 3.050 -61.179 1.00 96.38 191 ILE A N 1
ATOM 1480 C CA . ILE A 1 191 ? 36.111 4.059 -60.122 1.00 96.38 191 ILE A CA 1
ATOM 1481 C C . ILE A 1 191 ? 34.761 4.653 -59.722 1.00 96.38 191 ILE A C 1
ATOM 1483 O O . ILE A 1 191 ? 34.452 4.700 -58.532 1.00 96.38 191 ILE A O 1
ATOM 1487 N N . LEU A 1 192 ? 33.933 5.058 -60.690 1.00 96.75 192 LEU A N 1
ATOM 1488 C CA . LEU A 1 192 ? 32.604 5.609 -60.406 1.00 96.75 192 LEU A CA 1
ATOM 1489 C C . LEU A 1 192 ? 31.704 4.590 -59.698 1.00 96.75 192 LEU A C 1
ATOM 1491 O O . LEU A 1 192 ? 30.969 4.942 -58.774 1.00 96.75 192 LEU A O 1
ATOM 1495 N N . LYS A 1 193 ? 31.777 3.313 -60.091 1.00 96.44 193 LYS A N 1
ATOM 1496 C CA . LYS A 1 193 ? 31.030 2.239 -59.429 1.00 96.44 193 LYS A CA 1
ATOM 1497 C C . LYS A 1 193 ? 31.476 2.049 -57.978 1.00 96.44 193 LYS A C 1
ATOM 1499 O O . LYS A 1 193 ? 30.613 1.957 -57.108 1.00 96.44 193 LYS A O 1
ATOM 1504 N N . PHE A 1 194 ? 32.785 2.011 -57.722 1.00 96.94 194 PHE A N 1
ATOM 1505 C CA . PHE A 1 194 ? 33.327 1.884 -56.367 1.00 96.94 194 PHE A CA 1
ATOM 1506 C C . PHE A 1 194 ? 33.000 3.098 -55.498 1.00 96.94 194 PHE A C 1
ATOM 1508 O O . PHE A 1 194 ? 32.649 2.934 -54.334 1.00 96.94 194 PHE A O 1
ATOM 1515 N N . GLN A 1 195 ? 33.054 4.307 -56.062 1.00 97.06 195 GLN A N 1
ATOM 1516 C CA . GLN A 1 195 ? 32.651 5.527 -55.361 1.00 97.06 195 GLN A CA 1
ATOM 1517 C C . GLN A 1 195 ? 31.184 5.472 -54.941 1.00 97.06 195 GLN A C 1
ATOM 1519 O O . GLN A 1 195 ? 30.871 5.775 -53.794 1.00 97.06 195 GLN A O 1
ATOM 1524 N N . LYS A 1 196 ? 30.293 5.038 -55.841 1.00 96.94 196 LYS A N 1
ATOM 1525 C CA . LYS A 1 196 ? 28.875 4.899 -55.515 1.00 96.94 196 LYS A CA 1
ATOM 1526 C C . LYS A 1 196 ? 28.640 3.851 -54.427 1.00 96.94 196 LYS A C 1
ATOM 1528 O O . LYS A 1 196 ? 27.951 4.144 -53.461 1.00 96.94 196 LYS A O 1
ATOM 1533 N N . SER A 1 197 ? 29.235 2.660 -54.548 1.00 96.56 197 SER A N 1
ATOM 1534 C CA . SER A 1 197 ? 29.071 1.623 -53.520 1.00 96.56 197 SER A CA 1
ATOM 1535 C C . SER A 1 197 ? 29.628 2.055 -52.166 1.00 96.56 197 SER A C 1
ATOM 1537 O O . SER A 1 197 ? 29.031 1.740 -51.148 1.00 96.56 197 SER A O 1
ATOM 1539 N N . PHE A 1 198 ? 30.741 2.792 -52.159 1.00 96.69 198 PHE A N 1
ATOM 1540 C CA . PHE A 1 198 ? 31.320 3.335 -50.934 1.00 96.69 198 PHE A CA 1
ATOM 1541 C C . PHE A 1 198 ? 30.389 4.357 -50.271 1.00 96.69 198 PHE A C 1
ATOM 1543 O O . PHE A 1 198 ? 30.184 4.284 -49.068 1.00 96.69 198 PHE A O 1
ATOM 1550 N N . GLN A 1 199 ? 29.775 5.261 -51.042 1.00 97.25 199 GLN A N 1
ATOM 1551 C CA . GLN A 1 199 ? 28.787 6.210 -50.510 1.00 97.25 199 GLN A CA 1
ATOM 1552 C C . GLN A 1 199 ? 27.526 5.508 -49.985 1.00 97.25 199 GLN A C 1
ATOM 1554 O O . GLN A 1 199 ? 27.022 5.855 -48.917 1.00 97.25 199 GLN A O 1
ATOM 1559 N N . ASP A 1 200 ? 27.018 4.506 -50.707 1.00 96.88 200 ASP A N 1
ATOM 1560 C CA . ASP A 1 200 ? 25.862 3.718 -50.263 1.00 96.88 200 ASP A CA 1
ATOM 1561 C C . ASP A 1 200 ? 26.184 2.966 -48.948 1.00 96.88 200 ASP A C 1
ATOM 1563 O O . ASP A 1 200 ? 25.356 2.902 -48.042 1.00 96.88 200 ASP A O 1
ATOM 1567 N N . GLU A 1 201 ? 27.406 2.444 -48.800 1.00 97.44 201 GLU A N 1
ATOM 1568 C CA . GLU A 1 201 ? 27.869 1.791 -47.568 1.00 97.44 201 GLU A CA 1
ATOM 1569 C C . GLU A 1 201 ? 28.099 2.789 -46.420 1.00 97.44 201 GLU A C 1
ATOM 1571 O O . GLU A 1 201 ? 27.709 2.520 -45.285 1.00 97.44 201 GLU A O 1
ATOM 1576 N N . GLU A 1 202 ? 28.665 3.964 -46.704 1.00 97.19 202 GLU A N 1
ATOM 1577 C CA . GLU A 1 202 ? 28.865 5.037 -45.725 1.00 97.19 202 GLU A CA 1
ATOM 1578 C C . GLU A 1 202 ? 27.526 5.545 -45.173 1.00 97.19 202 GLU A C 1
ATOM 1580 O O . GLU A 1 202 ? 27.358 5.666 -43.960 1.00 97.19 202 GLU A O 1
ATOM 1585 N N . THR A 1 203 ? 26.535 5.768 -46.040 1.00 97.38 203 THR A N 1
ATOM 1586 C CA . THR A 1 203 ? 25.186 6.178 -45.613 1.00 97.38 203 THR A CA 1
ATOM 1587 C C . THR A 1 203 ? 24.482 5.097 -44.793 1.00 97.38 203 THR A C 1
ATOM 1589 O O . THR A 1 203 ? 23.849 5.415 -43.785 1.00 97.38 203 THR A O 1
ATOM 1592 N N . ALA A 1 204 ? 24.637 3.820 -45.157 1.00 97.00 204 ALA A N 1
ATOM 1593 C CA . ALA A 1 204 ? 24.131 2.710 -44.354 1.00 97.00 204 ALA A CA 1
ATOM 1594 C C . ALA A 1 204 ? 24.812 2.639 -42.975 1.00 97.00 204 ALA A C 1
ATOM 1596 O O . ALA A 1 204 ? 24.138 2.413 -41.971 1.00 97.00 204 ALA A O 1
ATOM 1597 N N . ALA A 1 205 ? 26.126 2.872 -42.904 1.00 97.38 205 ALA A N 1
ATOM 1598 C CA . ALA A 1 205 ? 26.861 2.899 -41.642 1.00 97.38 205 ALA A CA 1
ATOM 1599 C C . ALA A 1 205 ? 26.398 4.045 -40.730 1.00 97.38 205 ALA A C 1
ATOM 1601 O O . ALA A 1 205 ? 26.197 3.824 -39.536 1.00 97.38 205 ALA A O 1
ATOM 1602 N N . VAL A 1 206 ? 26.171 5.243 -41.283 1.00 97.88 206 VAL A N 1
ATOM 1603 C CA . VAL A 1 206 ? 25.617 6.384 -40.532 1.00 97.88 206 VAL A CA 1
ATOM 1604 C C . VAL A 1 206 ? 24.230 6.055 -39.981 1.00 97.88 206 VAL A C 1
ATOM 1606 O O . VAL A 1 206 ? 23.996 6.251 -38.793 1.00 97.88 206 VAL A O 1
ATOM 1609 N N . HIS A 1 207 ? 23.343 5.473 -40.791 1.00 97.94 207 HIS A N 1
ATOM 1610 C CA . HIS A 1 207 ? 22.003 5.085 -40.340 1.00 97.94 207 HIS A CA 1
ATOM 1611 C C . HIS A 1 207 ? 22.037 4.071 -39.186 1.00 97.94 207 HIS A C 1
ATOM 1613 O O . HIS A 1 207 ? 21.296 4.196 -38.215 1.00 97.94 207 HIS A O 1
ATOM 1619 N N . VAL A 1 208 ? 22.925 3.073 -39.253 1.00 98.12 208 VAL A N 1
ATOM 1620 C CA . VAL A 1 208 ? 23.096 2.096 -38.163 1.00 98.12 208 VAL A CA 1
ATOM 1621 C C . VAL A 1 208 ? 23.609 2.762 -36.881 1.00 98.12 208 VAL A C 1
ATOM 1623 O O . VAL A 1 208 ? 23.204 2.368 -35.788 1.00 98.12 208 VAL A O 1
ATOM 1626 N N . LEU A 1 209 ? 24.483 3.767 -36.988 1.00 98.31 209 LEU A N 1
ATOM 1627 C CA . LEU A 1 209 ? 24.943 4.535 -35.827 1.00 98.31 209 LEU A CA 1
ATOM 1628 C C . LEU A 1 209 ? 23.808 5.362 -35.207 1.00 98.31 209 LEU A C 1
ATOM 1630 O O . LEU A 1 209 ? 23.671 5.365 -33.987 1.00 98.31 209 LEU A O 1
ATOM 1634 N N . GLU A 1 210 ? 22.963 5.991 -36.026 1.00 98.31 210 GLU A N 1
ATOM 1635 C CA . GLU A 1 210 ? 21.782 6.725 -35.551 1.00 98.31 210 GLU A CA 1
ATOM 1636 C C . GLU A 1 210 ? 20.790 5.804 -34.822 1.00 98.31 210 GLU A C 1
ATOM 1638 O O . GLU A 1 210 ? 20.302 6.144 -33.742 1.00 98.31 210 GLU A O 1
ATOM 1643 N N . GLU A 1 211 ? 20.525 4.609 -35.363 1.00 98.25 211 GLU A N 1
ATOM 1644 C CA . GLU A 1 211 ? 19.698 3.601 -34.690 1.00 98.25 211 GLU A CA 1
ATOM 1645 C C . GLU A 1 211 ? 20.322 3.146 -33.367 1.00 98.25 211 GLU A C 1
ATOM 1647 O O . GLU A 1 211 ? 19.619 3.011 -32.364 1.00 98.25 211 GLU A O 1
ATOM 1652 N N . LEU A 1 212 ? 21.639 2.924 -33.336 1.00 98.44 212 LEU A N 1
ATOM 1653 C CA . LEU A 1 212 ? 22.342 2.530 -32.118 1.00 98.44 212 LEU A CA 1
ATOM 1654 C C . LEU A 1 212 ? 22.222 3.603 -31.030 1.00 98.44 212 LEU A C 1
ATOM 1656 O O . LEU A 1 212 ? 21.943 3.266 -29.877 1.00 98.44 212 LEU A O 1
ATOM 1660 N N . ASP A 1 213 ? 22.395 4.875 -31.386 1.00 98.38 213 ASP A N 1
ATOM 1661 C CA . ASP A 1 213 ? 22.235 5.995 -30.458 1.00 98.38 213 ASP A CA 1
ATOM 1662 C C . ASP A 1 213 ? 20.785 6.115 -29.969 1.00 98.38 213 ASP A C 1
ATOM 1664 O O . ASP A 1 213 ? 20.548 6.310 -28.772 1.00 98.38 213 ASP A O 1
ATOM 1668 N N . TYR A 1 214 ? 19.806 5.901 -30.853 1.00 98.44 214 TYR A N 1
ATOM 1669 C CA . TYR A 1 214 ? 18.392 5.835 -30.480 1.00 98.44 214 TYR A CA 1
ATOM 1670 C C . TYR A 1 214 ? 18.110 4.706 -29.476 1.00 98.44 214 TYR A C 1
ATOM 1672 O O . TYR A 1 214 ? 17.514 4.941 -28.422 1.00 98.44 214 TYR A O 1
ATOM 1680 N N . PHE A 1 215 ? 18.570 3.481 -29.754 1.00 98.44 215 PHE A N 1
ATOM 1681 C CA . PHE A 1 215 ? 18.365 2.340 -28.858 1.00 98.44 215 PHE A CA 1
ATOM 1682 C C . PHE A 1 215 ? 19.104 2.498 -27.532 1.00 98.44 215 PHE A C 1
ATOM 1684 O O . PHE A 1 215 ? 18.600 2.059 -26.497 1.00 98.44 215 PHE A O 1
ATOM 1691 N N . LYS A 1 216 ? 20.271 3.144 -27.539 1.00 98.56 216 LYS A N 1
ATOM 1692 C CA . LYS A 1 216 ? 20.993 3.493 -26.317 1.00 98.56 216 LYS A CA 1
ATOM 1693 C C . LYS A 1 216 ? 20.179 4.460 -25.455 1.00 98.56 216 LYS A C 1
ATOM 1695 O O . LYS A 1 216 ? 20.011 4.191 -24.268 1.00 98.56 216 LYS A O 1
ATOM 1700 N N . GLY A 1 217 ? 19.618 5.516 -26.047 1.00 98.56 217 GLY A N 1
ATOM 1701 C CA . GLY A 1 217 ? 18.732 6.444 -25.338 1.00 98.56 217 GLY A CA 1
ATOM 1702 C C . GLY A 1 217 ? 17.497 5.746 -24.761 1.00 98.56 217 GLY A C 1
ATOM 1703 O O . GLY A 1 217 ? 17.160 5.942 -23.595 1.00 98.56 217 GLY A O 1
ATOM 1704 N N . LEU A 1 218 ? 16.877 4.848 -25.533 1.00 98.62 218 LEU A N 1
ATOM 1705 C CA . LEU A 1 218 ? 15.740 4.052 -25.063 1.00 98.62 218 LEU A CA 1
ATOM 1706 C C . LEU A 1 218 ? 16.117 3.118 -23.900 1.00 98.62 218 LEU A C 1
ATOM 1708 O O . LEU A 1 218 ? 15.339 2.942 -22.962 1.00 98.62 218 LEU A O 1
ATOM 1712 N N . ALA A 1 219 ? 17.307 2.514 -23.939 1.00 98.56 219 ALA A N 1
ATOM 1713 C CA . ALA A 1 219 ? 17.796 1.668 -22.855 1.00 98.56 219 ALA A CA 1
ATOM 1714 C C . ALA A 1 219 ? 18.025 2.469 -21.562 1.00 98.56 219 ALA A C 1
ATOM 1716 O O . ALA A 1 219 ? 17.677 1.993 -20.480 1.00 98.56 219 ALA A O 1
ATOM 1717 N N . GLU A 1 220 ? 18.566 3.684 -21.669 1.00 98.62 220 GLU A N 1
ATOM 1718 C CA . GLU A 1 220 ? 18.744 4.603 -20.540 1.00 98.62 220 GLU A CA 1
ATOM 1719 C C . GLU A 1 220 ? 17.390 5.050 -19.960 1.00 98.62 220 GLU A C 1
ATOM 1721 O O . GLU A 1 220 ? 17.198 5.007 -18.744 1.00 98.62 220 GLU A O 1
ATOM 1726 N N . GLU A 1 221 ? 16.409 5.384 -20.804 1.00 98.50 221 GLU A N 1
ATOM 1727 C CA . GLU A 1 221 ? 15.052 5.731 -20.360 1.00 98.50 221 GLU A CA 1
ATOM 1728 C C . GLU A 1 221 ? 14.380 4.571 -19.608 1.00 98.50 221 GLU A C 1
ATOM 1730 O O . GLU A 1 221 ? 13.851 4.755 -18.507 1.00 98.50 221 GLU A O 1
ATOM 1735 N N . LEU A 1 222 ? 14.443 3.355 -20.158 1.00 98.69 222 LEU A N 1
ATOM 1736 C CA . LEU A 1 222 ? 13.904 2.159 -19.506 1.00 98.69 222 LEU A CA 1
ATOM 1737 C C . LEU A 1 222 ? 14.590 1.876 -18.167 1.00 98.69 222 LEU A C 1
ATOM 1739 O O . LEU A 1 222 ? 13.926 1.462 -17.213 1.00 98.69 222 LEU A O 1
ATOM 1743 N N . HIS A 1 223 ? 15.897 2.121 -18.074 1.00 98.62 223 HIS A N 1
ATOM 1744 C CA . HIS A 1 223 ? 16.628 1.997 -16.820 1.00 98.62 223 HIS A CA 1
ATOM 1745 C C . HIS A 1 223 ? 16.114 2.995 -15.774 1.00 98.62 223 HIS A C 1
ATOM 1747 O O . HIS A 1 223 ? 15.822 2.592 -14.644 1.00 98.62 223 HIS A O 1
ATOM 1753 N N . LEU A 1 224 ? 15.957 4.269 -16.138 1.00 98.69 224 LEU A N 1
ATOM 1754 C CA . LEU A 1 224 ? 15.441 5.299 -15.229 1.00 98.69 224 LEU A CA 1
ATOM 1755 C C . LEU A 1 224 ? 14.008 4.984 -14.773 1.00 98.69 224 LEU A C 1
ATOM 1757 O O . LEU A 1 224 ? 13.675 5.127 -13.594 1.00 98.69 224 LEU A O 1
ATOM 1761 N N . LEU A 1 225 ? 13.155 4.501 -15.683 1.00 98.62 225 LEU A N 1
ATOM 1762 C CA . LEU A 1 225 ? 11.794 4.071 -15.350 1.00 98.62 225 LEU A CA 1
ATOM 1763 C C . LEU A 1 225 ? 11.787 2.881 -14.384 1.00 98.62 225 LEU A C 1
ATOM 1765 O O . LEU A 1 225 ? 10.964 2.847 -13.466 1.00 98.62 225 LEU A O 1
ATOM 1769 N N . LEU A 1 226 ? 12.706 1.928 -14.552 1.00 98.62 226 LEU A N 1
ATOM 1770 C CA . LEU A 1 226 ? 12.845 0.791 -13.646 1.00 98.62 226 LEU A CA 1
ATOM 1771 C C . LEU A 1 226 ? 13.284 1.231 -12.243 1.00 98.62 226 LEU A C 1
ATOM 1773 O O . LEU A 1 226 ? 12.688 0.790 -11.260 1.00 98.62 226 LEU A O 1
ATOM 1777 N N . GLU A 1 227 ? 14.278 2.114 -12.132 1.00 98.50 227 GLU A N 1
ATOM 1778 C CA . GLU A 1 227 ? 14.718 2.675 -10.844 1.00 98.50 227 GLU A CA 1
ATOM 1779 C C . GLU A 1 227 ? 13.582 3.430 -10.145 1.00 98.50 227 GLU A C 1
ATOM 1781 O O . GLU A 1 227 ? 13.324 3.244 -8.950 1.00 98.50 227 GLU A O 1
ATOM 1786 N N . ARG A 1 228 ? 12.825 4.227 -10.906 1.00 98.56 228 ARG A N 1
ATOM 1787 C CA . ARG A 1 228 ? 11.633 4.911 -10.396 1.00 98.56 228 ARG A CA 1
ATOM 1788 C C . ARG A 1 228 ? 10.569 3.923 -9.916 1.00 98.56 228 ARG A C 1
ATOM 1790 O O . ARG A 1 228 ? 9.992 4.112 -8.851 1.00 98.56 228 ARG A O 1
ATOM 1797 N N . ALA A 1 229 ? 10.305 2.856 -10.664 1.00 98.38 229 ALA A N 1
ATOM 1798 C CA . ALA A 1 229 ? 9.340 1.840 -10.250 1.00 98.38 229 ALA A CA 1
ATOM 1799 C C . ALA A 1 229 ? 9.784 1.109 -8.969 1.00 98.38 229 ALA A C 1
ATOM 1801 O O . ALA A 1 229 ? 8.957 0.818 -8.104 1.00 98.38 229 ALA A O 1
ATOM 1802 N N . GLN A 1 230 ? 11.083 0.838 -8.816 1.00 98.44 230 GLN A N 1
ATOM 1803 C CA . GLN A 1 230 ? 11.637 0.205 -7.616 1.00 98.44 230 GLN A CA 1
ATOM 1804 C C . GLN A 1 230 ? 11.531 1.105 -6.381 1.00 98.44 230 GLN A C 1
ATOM 1806 O O . GLN A 1 230 ? 11.114 0.638 -5.322 1.00 98.44 230 GLN A O 1
ATOM 1811 N N . THR A 1 231 ? 11.852 2.391 -6.517 1.00 98.44 231 THR A N 1
ATOM 1812 C CA . THR A 1 231 ? 11.717 3.361 -5.417 1.00 98.44 231 THR A CA 1
ATOM 1813 C C . THR A 1 231 ? 10.259 3.558 -5.007 1.00 98.44 231 THR A C 1
ATOM 1815 O O . THR A 1 231 ? 9.950 3.491 -3.820 1.00 98.44 231 THR A O 1
ATOM 1818 N N . LEU A 1 232 ? 9.340 3.689 -5.971 1.00 98.38 232 LEU A N 1
ATOM 1819 C CA . LEU A 1 232 ? 7.900 3.759 -5.692 1.00 98.38 232 LEU A CA 1
ATOM 1820 C C . LEU A 1 232 ? 7.375 2.496 -5.002 1.00 98.38 232 LEU A C 1
ATOM 1822 O O . LEU A 1 232 ? 6.526 2.586 -4.120 1.00 98.38 232 LEU A O 1
ATOM 1826 N N . LYS A 1 233 ? 7.885 1.316 -5.372 1.00 98.00 233 LYS A N 1
ATOM 1827 C CA . LYS A 1 233 ? 7.541 0.059 -4.699 1.00 98.00 233 LYS A CA 1
ATOM 1828 C C . LYS A 1 233 ? 7.984 0.061 -3.235 1.00 98.00 233 LYS A C 1
ATOM 1830 O O . LYS A 1 233 ? 7.213 -0.377 -2.385 1.00 98.00 233 LYS A O 1
ATOM 1835 N N . GLU A 1 234 ? 9.204 0.508 -2.941 1.00 98.38 234 GLU A N 1
ATOM 1836 C CA . GLU A 1 234 ? 9.687 0.571 -1.556 1.00 98.38 234 GLU A CA 1
ATOM 1837 C C . GLU A 1 234 ? 8.893 1.597 -0.740 1.00 98.38 234 GLU A C 1
ATOM 1839 O O . GLU A 1 234 ? 8.498 1.297 0.383 1.00 98.38 234 GLU A O 1
ATOM 1844 N N . GLN A 1 235 ? 8.555 2.747 -1.332 1.00 98.38 235 GLN A N 1
ATOM 1845 C CA . GLN A 1 235 ? 7.668 3.727 -0.704 1.00 98.38 235 GLN A CA 1
ATOM 1846 C C . GLN A 1 235 ? 6.297 3.116 -0.384 1.00 98.38 235 GLN A C 1
ATOM 1848 O O . GLN A 1 235 ? 5.858 3.149 0.759 1.00 98.38 235 GLN A O 1
ATOM 1853 N N . ALA A 1 236 ? 5.655 2.469 -1.362 1.00 98.06 236 ALA A N 1
ATOM 1854 C CA . ALA A 1 236 ? 4.355 1.831 -1.159 1.00 98.06 236 ALA A CA 1
ATOM 1855 C C . ALA A 1 236 ? 4.402 0.733 -0.081 1.00 98.06 236 ALA A C 1
ATOM 1857 O O . ALA A 1 236 ? 3.428 0.526 0.645 1.00 98.06 236 ALA A O 1
ATOM 1858 N N . LYS A 1 237 ? 5.534 0.031 0.045 1.00 98.50 237 LYS A N 1
ATOM 1859 C CA . LYS A 1 237 ? 5.756 -0.952 1.107 1.00 98.50 237 LYS A CA 1
ATOM 1860 C C . LYS A 1 237 ? 5.835 -0.283 2.481 1.00 98.50 237 LYS A C 1
ATOM 1862 O O . LYS A 1 237 ? 5.148 -0.736 3.391 1.00 98.50 237 LYS A O 1
ATOM 1867 N N . GLN A 1 238 ? 6.600 0.801 2.617 1.00 98.62 238 GLN A N 1
ATOM 1868 C CA . GLN A 1 238 ? 6.669 1.581 3.859 1.00 98.62 238 GLN A CA 1
ATOM 1869 C C . GLN A 1 238 ? 5.301 2.150 4.249 1.00 98.62 238 GLN A C 1
ATOM 1871 O O . GLN A 1 238 ? 4.892 2.031 5.403 1.00 98.62 238 GLN A O 1
ATOM 1876 N N . ASP A 1 239 ? 4.560 2.690 3.281 1.00 98.31 239 ASP A N 1
ATOM 1877 C CA . ASP A 1 239 ? 3.216 3.229 3.504 1.00 98.31 239 ASP A CA 1
ATOM 1878 C C . ASP A 1 239 ? 2.242 2.130 3.959 1.00 98.31 239 ASP A C 1
ATOM 1880 O O . ASP A 1 239 ? 1.433 2.341 4.865 1.00 98.31 239 ASP A O 1
ATOM 1884 N N . THR A 1 240 ? 2.350 0.928 3.380 1.00 98.06 240 THR A N 1
ATOM 1885 C CA . THR A 1 240 ? 1.546 -0.236 3.787 1.00 98.06 240 THR A CA 1
ATOM 1886 C C . THR A 1 240 ? 1.896 -0.682 5.207 1.00 98.06 240 THR A C 1
ATOM 1888 O O . THR A 1 240 ? 0.998 -0.877 6.024 1.00 98.06 240 THR A O 1
ATOM 1891 N N . GLU A 1 241 ? 3.185 -0.796 5.539 1.00 98.25 241 GLU A N 1
ATOM 1892 C CA . GLU A 1 241 ? 3.643 -1.153 6.889 1.00 98.25 241 GLU A CA 1
ATOM 1893 C C . GLU A 1 241 ? 3.176 -0.123 7.936 1.00 98.25 241 GLU A C 1
ATOM 1895 O O . GLU A 1 241 ? 2.731 -0.497 9.027 1.00 98.25 241 GLU A O 1
ATOM 1900 N N . LEU A 1 242 ? 3.210 1.170 7.597 1.00 98.25 242 LEU A N 1
ATOM 1901 C CA . LEU A 1 242 ? 2.697 2.243 8.449 1.00 98.25 242 LEU A CA 1
ATOM 1902 C C . LEU A 1 242 ? 1.179 2.135 8.648 1.00 98.25 242 LEU A C 1
ATOM 1904 O O . LEU A 1 242 ? 0.701 2.228 9.782 1.00 98.25 242 LEU A O 1
ATOM 1908 N N . ALA A 1 243 ? 0.420 1.905 7.574 1.00 98.00 243 ALA A N 1
ATOM 1909 C CA . ALA A 1 243 ? -1.028 1.721 7.647 1.00 98.00 243 ALA A CA 1
ATOM 1910 C C . ALA A 1 243 ? -1.407 0.501 8.505 1.00 98.00 243 ALA A C 1
ATOM 1912 O O . ALA A 1 243 ? -2.315 0.585 9.334 1.00 98.00 243 ALA A O 1
ATOM 1913 N N . GLU A 1 244 ? -0.675 -0.608 8.377 1.00 98.06 244 GLU A N 1
ATOM 1914 C CA . GLU A 1 244 ? -0.865 -1.790 9.222 1.00 98.06 244 GLU A CA 1
ATOM 1915 C C . GLU A 1 244 ? -0.579 -1.514 10.703 1.00 98.06 244 GLU A C 1
ATOM 1917 O O . GLU A 1 244 ? -1.303 -2.002 11.574 1.00 98.06 244 GLU A O 1
ATOM 1922 N N . LEU A 1 245 ? 0.469 -0.744 11.020 1.00 97.44 245 LEU A N 1
ATOM 1923 C CA . LEU A 1 245 ? 0.765 -0.356 12.403 1.00 97.44 245 LEU A CA 1
ATOM 1924 C C . LEU A 1 245 ? -0.354 0.502 12.998 1.00 97.44 245 LEU A C 1
ATOM 1926 O O . LEU A 1 245 ? -0.769 0.246 14.129 1.00 97.44 245 LEU A O 1
ATOM 1930 N N . ARG A 1 246 ? -0.881 1.460 12.227 1.00 97.12 246 ARG A N 1
ATOM 1931 C CA . ARG A 1 246 ? -2.015 2.298 12.645 1.00 97.12 246 ARG A CA 1
ATOM 1932 C C . ARG A 1 246 ? -3.288 1.485 12.857 1.00 97.12 246 ARG A C 1
ATOM 1934 O O . ARG A 1 246 ? -3.981 1.703 13.847 1.00 97.12 246 ARG A O 1
ATOM 1941 N N . LEU A 1 247 ? -3.573 0.522 11.980 1.00 97.38 247 LEU A N 1
ATOM 1942 C CA . LEU A 1 247 ? -4.710 -0.382 12.156 1.00 97.38 247 LEU A CA 1
ATOM 1943 C C . LEU A 1 247 ? -4.585 -1.174 13.465 1.00 97.38 247 LEU A C 1
ATOM 1945 O O . LEU A 1 247 ? -5.514 -1.164 14.269 1.00 97.38 247 LEU A O 1
ATOM 1949 N N . ARG A 1 248 ? -3.419 -1.785 13.717 1.00 96.38 248 ARG A N 1
ATOM 1950 C CA . ARG A 1 248 ? -3.167 -2.548 14.952 1.00 96.38 248 ARG A CA 1
ATOM 1951 C C . ARG A 1 248 ? -3.290 -1.686 16.212 1.00 96.38 248 ARG A C 1
ATOM 1953 O O . ARG A 1 248 ? -3.854 -2.143 17.204 1.00 96.38 248 ARG A O 1
ATOM 1960 N N . GLU A 1 249 ? -2.784 -0.452 16.180 1.00 94.94 249 GLU A N 1
ATOM 1961 C CA . GLU A 1 249 ? -2.904 0.510 17.287 1.00 94.94 249 GLU A CA 1
ATOM 1962 C C . GLU A 1 249 ? -4.377 0.805 17.611 1.00 94.94 249 GLU A C 1
ATOM 1964 O O . GLU A 1 249 ? -4.795 0.714 18.769 1.00 94.94 249 GLU A O 1
ATOM 1969 N N . VAL A 1 250 ? -5.181 1.094 16.585 1.00 95.31 250 VAL A N 1
ATOM 1970 C CA . VAL A 1 250 ? -6.613 1.382 16.739 1.00 95.31 250 VAL A CA 1
ATOM 1971 C C . VAL A 1 250 ? -7.378 0.154 17.230 1.00 95.31 250 VAL A C 1
ATOM 1973 O O . VAL A 1 250 ? -8.172 0.268 18.162 1.00 95.31 250 VAL A O 1
ATOM 1976 N N . GLU A 1 251 ? -7.126 -1.028 16.665 1.00 94.06 251 GLU A N 1
ATOM 1977 C CA . GLU A 1 251 ? -7.762 -2.280 17.094 1.00 94.06 251 GLU A CA 1
ATOM 1978 C C . GLU A 1 251 ? -7.472 -2.592 18.565 1.00 94.06 251 GLU A C 1
ATOM 1980 O O . GLU A 1 251 ? -8.392 -2.898 19.330 1.00 94.06 251 GLU A O 1
ATOM 1985 N N . GLN A 1 252 ? -6.212 -2.460 18.991 1.00 94.12 252 GLN A N 1
ATOM 1986 C CA . GLN A 1 252 ? -5.832 -2.655 20.387 1.00 94.12 252 GLN A CA 1
ATOM 1987 C C . GLN A 1 252 ? -6.471 -1.598 21.299 1.00 94.12 252 GLN A C 1
ATOM 1989 O O . GLN A 1 252 ? -6.943 -1.933 22.389 1.00 94.12 252 GLN A O 1
ATOM 1994 N N . GLY A 1 253 ? -6.525 -0.337 20.859 1.00 91.62 253 GLY A N 1
ATOM 1995 C CA . GLY A 1 253 ? -7.202 0.748 21.569 1.00 91.62 253 GLY A CA 1
ATOM 1996 C C . GLY A 1 253 ? -8.691 0.465 21.780 1.00 91.62 253 GLY A C 1
ATOM 1997 O O . GLY A 1 253 ? -9.173 0.522 22.913 1.00 91.62 253 GLY A O 1
ATOM 1998 N N . ILE A 1 254 ? -9.406 0.079 20.719 1.00 90.38 254 ILE A N 1
ATOM 1999 C CA . ILE A 1 254 ? -10.834 -0.274 20.768 1.00 90.38 254 ILE A CA 1
ATOM 2000 C C . ILE A 1 254 ? -11.061 -1.485 21.678 1.00 90.38 254 ILE A C 1
ATOM 2002 O O . ILE A 1 254 ? -11.943 -1.442 22.540 1.00 90.38 254 ILE A O 1
ATOM 2006 N N . ALA A 1 255 ? -10.258 -2.544 21.536 1.00 91.69 255 ALA A N 1
ATOM 2007 C CA . ALA A 1 255 ? -10.377 -3.744 22.360 1.00 91.69 255 ALA A CA 1
ATOM 2008 C C . ALA A 1 255 ? -10.177 -3.432 23.853 1.00 91.69 255 ALA A C 1
ATOM 2010 O O . ALA A 1 255 ? -10.983 -3.846 24.688 1.00 91.69 255 ALA A O 1
ATOM 2011 N N . ASN A 1 256 ? -9.152 -2.646 24.193 1.00 93.44 256 ASN A N 1
ATOM 2012 C CA . ASN A 1 256 ? -8.884 -2.247 25.574 1.00 93.44 256 ASN A CA 1
ATOM 2013 C C . ASN A 1 256 ? -10.020 -1.396 26.156 1.00 93.44 256 ASN A C 1
ATOM 2015 O O . ASN A 1 256 ? -10.467 -1.659 27.274 1.00 93.44 256 ASN A O 1
ATOM 2019 N N . VAL A 1 257 ? -10.523 -0.410 25.405 1.00 92.12 257 VAL A N 1
ATOM 2020 C CA . VAL A 1 257 ? -11.643 0.441 25.845 1.00 92.12 257 VAL A CA 1
ATOM 2021 C C . VAL A 1 257 ? -12.907 -0.391 26.068 1.00 92.12 257 VAL A C 1
ATOM 2023 O O . VAL A 1 257 ? -13.562 -0.238 27.100 1.00 92.12 257 VAL A O 1
ATOM 2026 N N . ALA A 1 258 ? -13.224 -1.319 25.161 1.00 91.94 258 ALA A N 1
ATOM 2027 C CA . ALA A 1 258 ? -14.379 -2.205 25.297 1.00 91.94 258 ALA A CA 1
ATOM 2028 C C . ALA A 1 258 ? -14.275 -3.121 26.531 1.00 91.94 258 ALA A C 1
ATOM 2030 O O . ALA A 1 258 ? -15.259 -3.290 27.259 1.00 91.94 258 ALA A O 1
ATOM 2031 N N . ILE A 1 259 ? -13.086 -3.673 26.809 1.00 92.12 259 ILE A N 1
ATOM 2032 C CA . ILE A 1 259 ? -12.832 -4.498 28.002 1.00 92.12 259 ILE A CA 1
ATOM 2033 C C . ILE A 1 259 ? -13.003 -3.670 29.281 1.00 92.12 259 ILE A C 1
ATOM 2035 O O . ILE A 1 259 ? -13.676 -4.117 30.212 1.00 92.12 259 ILE A O 1
ATOM 2039 N N . ILE A 1 260 ? -12.434 -2.460 29.329 1.00 93.31 260 ILE A N 1
ATOM 2040 C CA . ILE A 1 260 ? -12.539 -1.568 30.494 1.00 93.31 260 ILE A CA 1
ATOM 2041 C C . ILE A 1 260 ? -13.999 -1.180 30.745 1.00 93.31 260 ILE A C 1
ATOM 2043 O O . ILE A 1 260 ? -14.466 -1.283 31.879 1.00 93.31 260 ILE A O 1
ATOM 2047 N N . ALA A 1 261 ? -14.737 -0.794 29.701 1.00 93.00 261 ALA A N 1
ATOM 2048 C CA . ALA A 1 261 ? -16.148 -0.433 29.814 1.00 93.00 261 ALA A CA 1
ATOM 2049 C C . ALA A 1 261 ? -17.006 -1.613 30.299 1.00 93.00 261 ALA A C 1
ATOM 2051 O O . ALA A 1 261 ? -17.817 -1.453 31.211 1.00 93.00 261 ALA A O 1
ATOM 2052 N N . SER A 1 262 ? -16.781 -2.810 29.748 1.00 92.75 262 SER A N 1
ATOM 2053 C CA . SER A 1 262 ? -17.504 -4.026 30.148 1.00 92.75 262 SER A CA 1
ATOM 2054 C C . SER A 1 262 ? -17.220 -4.400 31.602 1.00 92.75 262 SER A C 1
ATOM 2056 O O . SER A 1 262 ? -18.137 -4.748 32.346 1.00 92.75 262 SER A O 1
ATOM 2058 N N . LYS A 1 263 ? -15.958 -4.285 32.037 1.00 95.88 263 LYS A N 1
ATOM 2059 C CA . LYS A 1 263 ? -15.572 -4.534 33.428 1.00 95.88 263 LYS A CA 1
ATOM 2060 C C . LYS A 1 263 ? -16.217 -3.526 34.379 1.00 95.88 263 LYS A C 1
ATOM 2062 O O . LYS A 1 263 ? -16.794 -3.933 35.379 1.00 95.88 263 LYS A O 1
ATOM 2067 N N . ALA A 1 264 ? -16.195 -2.238 34.038 1.00 95.88 264 ALA A N 1
ATOM 2068 C CA . ALA A 1 264 ? -16.836 -1.203 34.846 1.00 95.88 264 ALA A CA 1
ATOM 2069 C C . ALA A 1 264 ? -18.353 -1.430 34.979 1.00 95.88 264 ALA A C 1
ATOM 2071 O O . ALA A 1 264 ? -18.904 -1.299 36.069 1.00 95.88 264 ALA A O 1
ATOM 2072 N N . GLN A 1 265 ? -19.033 -1.819 33.894 1.00 95.06 265 GLN A N 1
ATOM 2073 C CA . GLN A 1 265 ? -20.459 -2.156 33.943 1.00 95.06 265 GLN A CA 1
ATOM 2074 C C . GLN A 1 265 ? -20.741 -3.389 34.810 1.00 95.06 265 GLN A C 1
ATOM 2076 O O . GLN A 1 265 ? -21.717 -3.390 35.563 1.00 95.06 265 GLN A O 1
ATOM 2081 N N . LEU A 1 266 ? -19.888 -4.415 34.735 1.00 96.00 266 LEU A N 1
ATOM 2082 C CA . LEU A 1 266 ? -19.993 -5.606 35.577 1.00 96.00 266 LEU A CA 1
ATOM 2083 C C . LEU A 1 266 ? -19.810 -5.268 37.062 1.00 96.00 266 LEU A C 1
ATOM 2085 O O . LEU A 1 266 ? -20.596 -5.726 37.890 1.00 96.00 266 LEU A O 1
ATOM 2089 N N . ASP A 1 267 ? -18.820 -4.441 37.396 1.00 96.81 267 ASP A N 1
ATOM 2090 C CA . ASP A 1 267 ? -18.557 -4.012 38.771 1.00 96.81 267 ASP A CA 1
ATOM 2091 C C . ASP A 1 267 ? -19.756 -3.223 39.336 1.00 96.81 267 ASP A C 1
ATOM 2093 O O . ASP A 1 267 ? -20.263 -3.554 40.409 1.00 96.81 267 ASP A O 1
ATOM 2097 N N . VAL A 1 268 ? -20.315 -2.283 38.561 1.00 97.25 268 VAL A N 1
ATOM 2098 C CA . VAL A 1 268 ? -21.534 -1.538 38.939 1.00 97.25 268 VAL A CA 1
ATOM 2099 C C . VAL A 1 268 ? -22.740 -2.465 39.130 1.00 97.25 268 VAL A C 1
ATOM 2101 O O . VAL A 1 268 ? -23.520 -2.290 40.070 1.00 97.25 268 VAL A O 1
ATOM 2104 N N . ALA A 1 269 ? -22.930 -3.453 38.252 1.00 97.00 269 ALA A N 1
ATOM 2105 C CA . ALA A 1 269 ? -24.023 -4.416 38.382 1.00 97.00 269 ALA A CA 1
ATOM 2106 C C . ALA A 1 269 ? -23.874 -5.283 39.644 1.00 97.00 269 ALA A C 1
ATOM 2108 O O . ALA A 1 269 ? -24.859 -5.515 40.348 1.00 97.00 269 ALA A O 1
ATOM 2109 N N . ASN A 1 270 ? -22.648 -5.706 39.965 1.00 97.75 270 ASN A N 1
ATOM 2110 C CA . ASN A 1 270 ? -22.348 -6.480 41.169 1.00 97.75 270 ASN A CA 1
ATOM 2111 C C . ASN A 1 270 ? -22.603 -5.676 42.449 1.00 97.75 270 ASN A C 1
ATOM 2113 O O . ASN A 1 270 ? -23.213 -6.202 43.380 1.00 97.75 270 ASN A O 1
ATOM 2117 N N . GLU A 1 271 ? -22.199 -4.404 42.493 1.00 97.81 271 GLU A N 1
ATOM 2118 C CA . GLU A 1 271 ? -22.467 -3.519 43.636 1.00 97.81 271 GLU A CA 1
ATOM 2119 C C . GLU A 1 271 ? -23.968 -3.286 43.841 1.00 97.81 271 GLU A C 1
ATOM 2121 O O . GLU A 1 271 ? -24.472 -3.384 44.966 1.00 97.81 271 GLU A O 1
ATOM 2126 N N . ARG A 1 272 ? -24.714 -3.050 42.753 1.00 96.94 272 ARG A N 1
ATOM 2127 C CA . ARG A 1 272 ? -26.181 -2.923 42.804 1.00 96.94 272 ARG A CA 1
ATOM 2128 C C . ARG A 1 272 ? -26.841 -4.202 43.303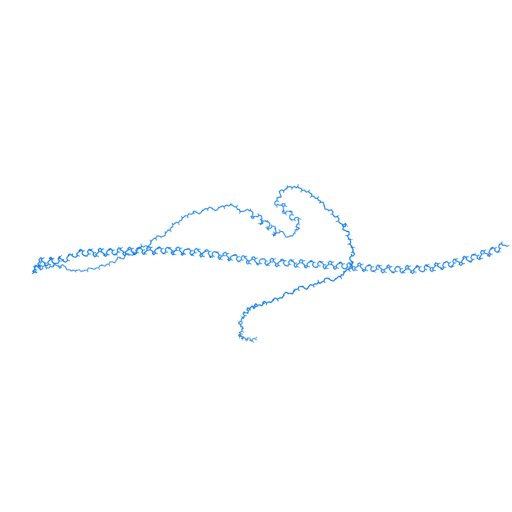 1.00 96.94 272 ARG A C 1
ATOM 2130 O O . ARG A 1 272 ? -27.726 -4.134 44.151 1.00 96.94 272 ARG A O 1
ATOM 2137 N N . HIS A 1 273 ? -26.396 -5.361 42.820 1.00 98.06 273 HIS A N 1
ATOM 2138 C CA . HIS A 1 273 ? -26.907 -6.651 43.276 1.00 98.06 273 HIS A CA 1
ATOM 2139 C C . HIS A 1 273 ? -26.602 -6.888 44.762 1.00 98.06 273 HIS A C 1
ATOM 2141 O O . HIS A 1 273 ? -27.496 -7.262 45.517 1.00 98.06 273 HIS A O 1
ATOM 2147 N N . ALA A 1 274 ? -25.369 -6.630 45.209 1.00 98.25 274 ALA A N 1
ATOM 2148 C CA . ALA A 1 274 ? -24.987 -6.766 46.615 1.00 98.25 274 ALA A CA 1
ATOM 2149 C C . ALA A 1 274 ? -25.823 -5.854 47.529 1.00 98.25 274 ALA A C 1
ATOM 2151 O O . ALA A 1 274 ? -26.286 -6.297 48.582 1.00 98.25 274 ALA A O 1
ATOM 2152 N N . THR A 1 275 ? -26.069 -4.617 47.092 1.00 98.12 275 THR A N 1
ATOM 2153 C CA . THR A 1 275 ? -26.920 -3.651 47.803 1.00 98.12 275 THR A CA 1
ATOM 2154 C C . THR A 1 275 ? -28.362 -4.149 47.891 1.00 98.12 275 THR A C 1
ATOM 2156 O O . THR A 1 275 ? -28.900 -4.257 48.990 1.00 98.12 275 THR A O 1
ATOM 2159 N N . ALA A 1 276 ? -28.960 -4.567 46.770 1.00 98.25 276 ALA A N 1
ATOM 2160 C CA . ALA A 1 276 ? -30.325 -5.098 46.747 1.00 98.25 276 ALA A CA 1
ATOM 2161 C C . ALA A 1 276 ? -30.485 -6.357 47.620 1.00 98.25 276 ALA A C 1
ATOM 2163 O O . ALA A 1 276 ? -31.496 -6.525 48.300 1.00 98.25 276 ALA A O 1
ATOM 2164 N N . VAL A 1 277 ? -29.480 -7.240 47.648 1.00 98.31 277 VAL A N 1
ATOM 2165 C CA . VAL A 1 277 ? -29.475 -8.420 48.529 1.00 98.31 277 VAL A CA 1
ATOM 2166 C C . VAL A 1 277 ? -29.427 -8.015 50.005 1.00 98.31 277 VAL A C 1
ATOM 2168 O O . VAL A 1 277 ? -30.133 -8.614 50.820 1.00 98.31 277 VAL A O 1
ATOM 2171 N N . ALA A 1 278 ? -28.623 -7.011 50.363 1.00 98.19 278 ALA A N 1
ATOM 2172 C CA . ALA A 1 278 ? -28.556 -6.501 51.730 1.00 98.19 278 ALA A CA 1
ATOM 2173 C C . ALA A 1 278 ? -29.883 -5.853 52.163 1.00 98.19 278 ALA A C 1
ATOM 2175 O O . ALA A 1 278 ? -30.378 -6.146 53.252 1.00 98.19 278 ALA A O 1
ATOM 2176 N N . GLU A 1 279 ? -30.497 -5.051 51.292 1.00 97.88 279 GLU A N 1
ATOM 2177 C CA . GLU A 1 279 ? -31.809 -4.437 51.529 1.00 97.88 279 GLU A CA 1
ATOM 2178 C C . GLU A 1 279 ? -32.911 -5.491 51.689 1.00 97.88 279 GLU A C 1
ATOM 2180 O O . GLU A 1 279 ? -33.659 -5.454 52.665 1.00 97.88 279 GLU A O 1
ATOM 2185 N N . LEU A 1 280 ? -32.974 -6.492 50.800 1.00 98.19 280 LEU A N 1
ATOM 2186 C CA . LEU A 1 280 ? -33.929 -7.603 50.916 1.00 98.19 280 LEU A CA 1
ATOM 2187 C C . LEU A 1 280 ? -33.766 -8.367 52.231 1.00 98.19 280 LEU A C 1
ATOM 2189 O O . LEU A 1 280 ? -34.755 -8.790 52.835 1.00 98.19 280 LEU A O 1
ATOM 2193 N N . LYS A 1 281 ? -32.523 -8.548 52.685 1.00 98.44 281 LYS A N 1
ATOM 2194 C CA . LYS A 1 281 ? -32.245 -9.173 53.976 1.00 98.44 281 LYS A CA 1
ATOM 2195 C C . LYS A 1 281 ? -32.769 -8.315 55.133 1.00 98.44 281 LYS A C 1
ATOM 2197 O O . LYS A 1 281 ? -33.431 -8.869 56.006 1.00 98.44 281 LYS A O 1
ATOM 2202 N N . SER A 1 282 ? -32.553 -6.996 55.097 1.00 98.12 282 SER A N 1
ATOM 2203 C CA . SER A 1 282 ? -33.093 -6.053 56.093 1.00 98.12 282 SER A CA 1
ATOM 2204 C C . SER A 1 282 ? -34.619 -6.103 56.147 1.00 98.12 282 SER A C 1
ATOM 2206 O O . SER A 1 282 ? -35.192 -6.331 57.207 1.00 98.12 282 SER A O 1
ATOM 2208 N N . VAL A 1 283 ? -35.289 -6.006 54.993 1.00 98.31 283 VAL A N 1
ATOM 2209 C CA . VAL A 1 283 ? -36.760 -6.065 54.903 1.00 98.31 283 VAL A CA 1
ATOM 2210 C C . VAL A 1 283 ? -37.297 -7.387 55.450 1.00 98.31 283 VAL A C 1
ATOM 2212 O O . VAL A 1 283 ? -38.324 -7.416 56.130 1.00 98.31 283 VAL A O 1
ATOM 2215 N N . LYS A 1 284 ? -36.602 -8.501 55.195 1.00 98.25 284 LYS A N 1
ATOM 2216 C CA . LYS A 1 284 ? -36.974 -9.806 55.750 1.00 98.25 284 LYS A CA 1
ATOM 2217 C C . LYS A 1 284 ? -36.855 -9.834 57.278 1.00 98.25 284 LYS A C 1
ATOM 2219 O O . LYS A 1 284 ? -37.751 -10.358 57.938 1.00 98.25 284 LYS A O 1
ATOM 2224 N N . GLU A 1 285 ? -35.771 -9.298 57.834 1.00 98.06 285 GLU A N 1
ATOM 2225 C CA . GLU A 1 285 ? -35.552 -9.217 59.287 1.00 98.06 285 GLU A CA 1
ATOM 2226 C C . GLU A 1 285 ? -36.581 -8.294 59.965 1.00 98.06 285 GLU A C 1
ATOM 2228 O O . GLU A 1 285 ? -37.156 -8.650 61.000 1.00 98.06 285 GLU A O 1
ATOM 2233 N N . GLU A 1 286 ? -36.897 -7.155 59.348 1.00 97.88 286 GLU A N 1
ATOM 2234 C CA . GLU A 1 286 ? -37.951 -6.239 59.798 1.00 97.88 286 GLU A CA 1
ATOM 2235 C C . GLU A 1 286 ? -39.334 -6.899 59.750 1.00 97.88 286 GLU A C 1
ATOM 2237 O O . GLU A 1 286 ? -40.075 -6.850 60.733 1.00 97.88 286 GLU A O 1
ATOM 2242 N N . SER A 1 287 ? -39.670 -7.586 58.653 1.00 98.00 287 SER A N 1
ATOM 2243 C CA . SER A 1 287 ? -40.942 -8.308 58.517 1.00 98.00 287 SER A CA 1
ATOM 2244 C C . SER A 1 287 ? -41.102 -9.389 59.586 1.00 98.00 287 SER A C 1
ATOM 2246 O O . SER A 1 287 ? -42.202 -9.576 60.111 1.00 98.00 287 SER A O 1
ATOM 2248 N N . GLU A 1 288 ? -40.030 -10.108 59.911 1.00 98.12 288 GLU A N 1
ATOM 2249 C CA . GLU A 1 288 ? -40.048 -11.125 60.960 1.00 98.12 288 GLU A CA 1
ATOM 2250 C C . GLU A 1 288 ? -40.222 -10.493 62.348 1.00 98.12 288 GLU A C 1
ATOM 2252 O O . GLU A 1 288 ? -41.013 -10.974 63.161 1.00 98.12 288 GLU A O 1
ATOM 2257 N N . THR A 1 289 ? -39.564 -9.358 62.592 1.00 98.19 289 THR A N 1
ATOM 2258 C CA . THR A 1 289 ? -39.715 -8.582 63.832 1.00 98.19 289 THR A CA 1
ATOM 2259 C C . THR A 1 289 ? -41.151 -8.085 64.011 1.00 98.19 289 THR A C 1
ATOM 2261 O O . THR A 1 289 ? -41.739 -8.262 65.081 1.00 98.19 289 THR A O 1
ATOM 2264 N N . VAL A 1 290 ? -41.757 -7.529 62.955 1.00 98.38 290 VAL A N 1
ATOM 2265 C CA . VAL A 1 290 ? -43.161 -7.084 62.957 1.00 98.38 290 VAL A CA 1
ATOM 2266 C C . VAL A 1 290 ? -44.106 -8.256 63.217 1.00 98.38 290 VAL A C 1
ATOM 2268 O O . VAL A 1 290 ? -45.040 -8.130 64.010 1.00 98.38 290 VAL A O 1
ATOM 2271 N N . ARG A 1 291 ? -43.854 -9.420 62.606 1.00 98.12 291 ARG A N 1
ATOM 2272 C CA . ARG A 1 291 ? -44.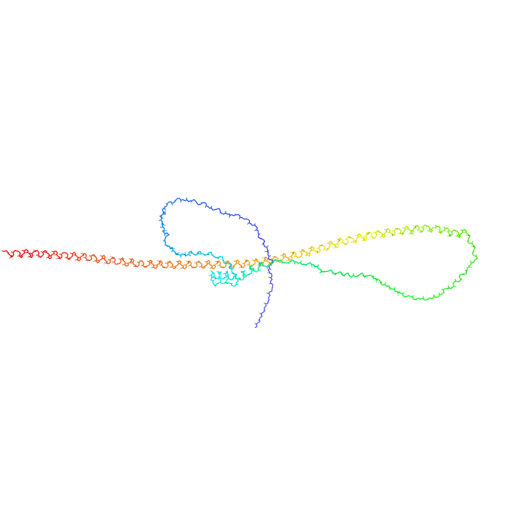651 -10.635 62.826 1.00 98.12 291 ARG A CA 1
ATOM 2273 C C . ARG A 1 291 ? -44.608 -11.085 64.287 1.00 98.12 291 ARG A C 1
ATOM 2275 O O . ARG A 1 291 ? -45.653 -11.413 64.847 1.00 98.12 291 ARG A O 1
ATOM 2282 N N . ILE A 1 292 ? -43.426 -11.095 64.904 1.00 98.25 292 ILE A N 1
ATOM 2283 C CA . ILE A 1 292 ? -43.255 -11.449 66.322 1.00 98.25 292 ILE A CA 1
ATOM 2284 C C . ILE A 1 292 ? -44.008 -10.452 67.212 1.00 98.25 292 ILE A C 1
ATOM 2286 O O . ILE A 1 292 ? -44.793 -10.874 68.059 1.00 98.25 292 ILE A O 1
ATOM 2290 N N . ALA A 1 293 ? -43.836 -9.147 66.980 1.00 97.94 293 ALA A N 1
ATOM 2291 C CA . ALA A 1 293 ? -44.522 -8.104 67.742 1.00 97.94 293 ALA A CA 1
ATOM 2292 C C . ALA A 1 293 ? -46.054 -8.210 67.634 1.00 97.94 293 ALA A C 1
ATOM 2294 O O . ALA A 1 293 ? -46.757 -8.066 68.633 1.00 97.94 293 ALA A O 1
ATOM 2295 N N . TYR A 1 294 ? -46.577 -8.521 66.444 1.00 98.12 294 TYR A N 1
ATOM 2296 C CA . TYR A 1 294 ? -48.009 -8.728 66.228 1.00 98.12 294 TYR A CA 1
ATOM 2297 C C . TYR A 1 294 ? -48.558 -9.921 67.020 1.00 98.12 294 TYR A C 1
ATOM 2299 O O . TYR A 1 294 ? -49.604 -9.803 67.657 1.00 98.12 294 TYR A O 1
ATOM 2307 N N . VAL A 1 295 ? -47.851 -11.058 67.022 1.00 98.19 295 VAL A N 1
ATOM 2308 C CA . VAL A 1 295 ? -48.255 -12.239 67.806 1.00 98.19 295 VAL A CA 1
ATOM 2309 C C . VAL A 1 295 ? -48.273 -11.925 69.306 1.00 98.19 295 VAL A C 1
ATOM 2311 O O . VAL A 1 295 ? -49.236 -12.291 69.976 1.00 98.19 295 VAL A O 1
ATOM 2314 N N . SER A 1 296 ? -47.273 -11.204 69.824 1.00 97.94 296 SER A N 1
ATOM 2315 C CA . SER A 1 296 ? -47.259 -10.762 71.228 1.00 97.94 296 SER A CA 1
ATOM 2316 C C . SER A 1 296 ? -48.435 -9.836 71.553 1.00 97.94 296 SER A C 1
ATOM 2318 O O . SER A 1 296 ? -49.115 -10.032 72.556 1.00 97.94 296 SER A O 1
ATOM 2320 N N . LEU A 1 297 ? -48.742 -8.875 70.675 1.00 98.00 297 LEU A N 1
ATOM 2321 C CA . LEU A 1 297 ? -49.857 -7.944 70.874 1.00 98.00 297 LEU A CA 1
ATOM 2322 C C . LEU A 1 297 ? -51.225 -8.646 70.842 1.00 98.00 297 LEU A C 1
ATOM 2324 O O . LEU A 1 297 ? -52.136 -8.258 71.573 1.00 98.00 297 LEU A O 1
ATOM 2328 N N . LEU A 1 298 ? -51.381 -9.700 70.034 1.00 98.06 298 LEU A N 1
ATOM 2329 C CA . LEU A 1 298 ? -52.579 -10.546 70.074 1.00 98.06 298 LEU A CA 1
ATOM 2330 C C . LEU A 1 298 ? -52.728 -11.259 71.422 1.00 98.06 298 LEU A C 1
ATOM 2332 O O . LEU A 1 298 ? -53.826 -11.270 71.971 1.00 98.06 298 LEU A O 1
ATOM 2336 N N . GLN A 1 299 ? -51.638 -11.801 71.972 1.00 97.69 299 GLN A N 1
ATOM 2337 C CA . GLN A 1 299 ? -51.657 -12.441 73.292 1.00 97.69 299 GLN A CA 1
ATOM 2338 C C . GLN A 1 299 ? -52.009 -11.438 74.398 1.00 97.69 299 GLN A C 1
ATOM 2340 O O . GLN A 1 299 ? -52.861 -11.721 75.237 1.00 97.69 299 GLN A O 1
ATOM 2345 N N . GLU A 1 300 ? -51.406 -10.246 74.379 1.00 97.56 300 GLU A N 1
ATOM 2346 C CA . GLU A 1 300 ? -51.721 -9.171 75.328 1.00 97.56 300 GLU A CA 1
ATOM 2347 C C . GLU A 1 300 ? -53.187 -8.733 75.236 1.00 97.56 300 GLU A C 1
ATOM 2349 O O . GLU A 1 300 ? -53.847 -8.553 76.263 1.00 97.56 300 GLU A O 1
ATOM 2354 N N . ARG A 1 301 ? -53.720 -8.605 74.014 1.00 97.94 301 ARG A N 1
ATOM 2355 C CA . ARG A 1 301 ? -55.139 -8.316 73.783 1.00 97.94 301 ARG A CA 1
ATOM 2356 C C . ARG A 1 301 ? -56.024 -9.404 74.383 1.00 97.94 301 ARG A C 1
ATOM 2358 O O . ARG A 1 301 ? -56.993 -9.066 75.055 1.00 97.94 301 ARG A O 1
ATOM 2365 N N . ASP A 1 302 ? -55.719 -10.676 74.142 1.00 97.88 302 ASP A N 1
ATOM 2366 C CA . ASP A 1 302 ? -56.536 -11.792 74.632 1.00 97.88 302 ASP A CA 1
ATOM 2367 C C . ASP A 1 302 ? -56.566 -11.823 76.170 1.00 97.88 302 ASP A C 1
ATOM 2369 O O . ASP A 1 302 ? -57.645 -11.926 76.754 1.00 97.88 302 ASP A O 1
ATOM 2373 N N . ILE A 1 303 ? -55.423 -11.581 76.826 1.00 97.25 303 ILE A N 1
ATOM 2374 C CA . ILE A 1 303 ? -55.331 -11.427 78.291 1.00 97.25 303 ILE A CA 1
ATOM 2375 C C . ILE A 1 303 ? -56.154 -10.224 78.780 1.00 97.25 303 ILE A C 1
ATOM 2377 O O . ILE A 1 303 ? -56.858 -10.306 79.789 1.00 97.25 303 ILE A O 1
ATOM 2381 N N . ALA A 1 304 ? -56.075 -9.082 78.089 1.00 97.50 304 ALA A N 1
ATOM 2382 C CA . ALA A 1 304 ? -56.834 -7.888 78.458 1.00 97.50 304 ALA A CA 1
ATOM 2383 C C . ALA A 1 304 ? -58.351 -8.098 78.310 1.00 97.50 304 ALA A C 1
ATOM 2385 O O . ALA A 1 304 ? -59.117 -7.614 79.146 1.00 97.50 304 ALA A O 1
ATOM 2386 N N . VAL A 1 305 ? -58.782 -8.833 77.279 1.00 97.62 305 VAL A N 1
ATOM 2387 C CA . VAL A 1 305 ? -60.185 -9.208 77.054 1.00 97.62 305 VAL A CA 1
ATOM 2388 C C . VAL A 1 305 ? -60.682 -10.151 78.149 1.00 97.62 305 VAL A C 1
ATOM 2390 O O . VAL A 1 305 ? -61.750 -9.898 78.702 1.00 97.62 305 VAL A O 1
ATOM 2393 N N . GLU A 1 306 ? -59.912 -11.185 78.502 1.00 97.19 306 GLU A N 1
ATOM 2394 C CA . GLU A 1 306 ? -60.243 -12.109 79.598 1.00 97.19 306 GLU A CA 1
ATOM 2395 C C . GLU A 1 306 ? -60.405 -11.349 80.921 1.00 97.19 306 GLU A C 1
ATOM 2397 O O . GLU A 1 306 ? -61.457 -11.402 81.555 1.00 97.19 306 GLU A O 1
ATOM 2402 N N . LYS A 1 307 ? -59.430 -10.501 81.267 1.00 97.12 307 LYS A N 1
ATOM 2403 C CA . LYS A 1 307 ? -59.482 -9.681 82.485 1.00 97.12 307 LYS A CA 1
ATOM 2404 C C . LYS A 1 307 ? -60.658 -8.696 82.501 1.00 97.12 307 LYS A C 1
ATOM 2406 O O . LYS A 1 307 ? -61.237 -8.436 83.558 1.00 97.12 307 LYS A O 1
ATOM 2411 N N . ALA A 1 308 ? -61.007 -8.115 81.352 1.00 96.62 308 ALA A N 1
ATOM 2412 C CA . ALA A 1 308 ? -62.177 -7.246 81.237 1.00 96.62 308 ALA A CA 1
ATOM 2413 C C . ALA A 1 308 ? -63.486 -8.032 81.428 1.00 96.62 308 ALA A C 1
ATOM 2415 O O . ALA A 1 308 ? -64.393 -7.539 82.102 1.00 96.62 308 ALA A O 1
ATOM 2416 N N . ALA A 1 309 ? -63.574 -9.253 80.890 1.00 96.00 309 ALA A N 1
ATOM 2417 C CA . ALA A 1 309 ? -64.717 -10.144 81.081 1.00 96.00 309 ALA A CA 1
ATOM 2418 C C . ALA A 1 309 ? -64.871 -10.578 82.550 1.00 96.00 309 ALA A C 1
ATOM 2420 O O . ALA A 1 309 ? -65.989 -10.557 83.076 1.00 96.00 309 ALA A O 1
ATOM 2421 N N . ASP A 1 310 ? -63.765 -10.875 83.236 1.00 95.56 310 ASP A N 1
ATOM 2422 C CA . ASP A 1 310 ? -63.753 -11.182 84.671 1.00 95.56 310 ASP A CA 1
ATOM 2423 C C . ASP A 1 310 ? -64.237 -9.988 85.503 1.00 95.56 310 ASP A C 1
ATOM 2425 O O . ASP A 1 310 ? -65.119 -10.125 86.351 1.00 95.56 310 ASP A O 1
ATOM 2429 N N . SER A 1 311 ? -63.722 -8.784 85.223 1.00 95.50 311 SER A N 1
ATOM 2430 C CA . SER A 1 311 ? -64.144 -7.558 85.914 1.00 95.50 311 SER A CA 1
ATOM 2431 C C . SER A 1 311 ? -65.616 -7.229 85.666 1.00 95.50 311 SER A C 1
ATOM 2433 O O . SER A 1 311 ? -66.299 -6.754 86.576 1.00 95.50 311 SER A O 1
ATOM 2435 N N . PHE A 1 312 ? -66.114 -7.455 84.449 1.00 94.50 312 PHE A N 1
ATOM 2436 C CA . PHE A 1 312 ? -67.526 -7.269 84.120 1.00 94.50 312 PHE A CA 1
ATOM 2437 C C . PHE A 1 312 ? -68.406 -8.267 8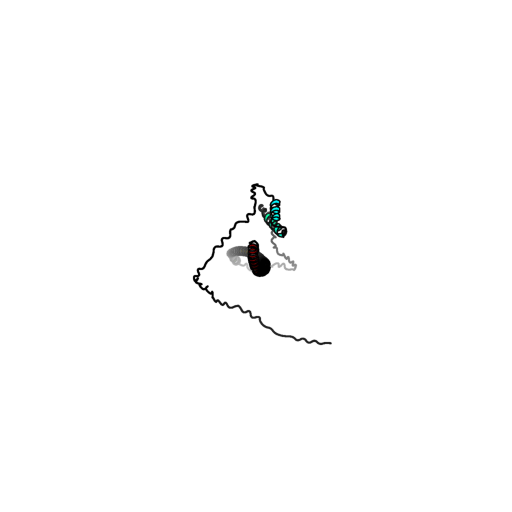4.876 1.00 94.50 312 PHE A C 1
ATOM 2439 O O . PHE A 1 312 ? -69.415 -7.871 85.456 1.00 94.50 312 PHE A O 1
ATOM 2446 N N . SER A 1 313 ? -67.997 -9.537 84.931 1.00 93.81 313 SER A N 1
ATOM 2447 C CA . SER A 1 313 ? -68.702 -10.581 85.682 1.00 93.81 313 SER A CA 1
ATOM 2448 C C . SER A 1 313 ? -68.746 -10.255 87.177 1.00 93.81 313 SER A C 1
ATOM 2450 O O . SER A 1 313 ? -69.827 -10.247 87.761 1.00 93.81 313 SER A O 1
ATOM 2452 N N . ALA A 1 314 ? -67.616 -9.855 87.768 1.00 93.88 314 ALA A N 1
ATOM 2453 C CA . ALA A 1 314 ? -67.545 -9.420 89.164 1.00 93.88 314 ALA A CA 1
ATOM 2454 C C . ALA A 1 314 ? -68.409 -8.175 89.444 1.00 93.88 314 ALA A C 1
ATOM 2456 O O . ALA A 1 314 ? -69.088 -8.100 90.466 1.00 93.88 314 ALA A O 1
ATOM 2457 N N . THR A 1 315 ? -68.426 -7.200 88.526 1.00 93.56 315 THR A N 1
ATOM 2458 C CA . THR A 1 315 ? -69.279 -6.004 88.655 1.00 93.56 315 THR A CA 1
ATOM 2459 C C . THR A 1 315 ? -70.759 -6.373 88.588 1.00 93.56 315 THR A C 1
ATOM 2461 O O . THR A 1 315 ? -71.548 -5.859 89.374 1.00 93.56 315 THR A O 1
ATOM 2464 N N . LYS A 1 316 ? -71.134 -7.291 87.691 1.00 93.69 316 LYS A N 1
ATOM 2465 C CA . LYS A 1 316 ? -72.508 -7.783 87.552 1.00 93.69 316 LYS A CA 1
ATOM 2466 C C . LYS A 1 316 ? -72.968 -8.558 88.789 1.00 93.69 316 LYS A C 1
ATOM 2468 O O . LYS A 1 316 ? -74.101 -8.386 89.225 1.00 93.69 316 LYS A O 1
ATOM 2473 N N . GLU A 1 317 ? -72.104 -9.380 89.382 1.00 90.31 317 GLU A N 1
ATOM 2474 C CA . GLU A 1 317 ? -72.390 -10.035 90.666 1.00 90.31 317 GLU A CA 1
ATOM 2475 C C . GLU A 1 317 ? -72.566 -9.009 91.794 1.00 90.31 317 GLU A C 1
ATOM 2477 O O . GLU A 1 317 ? -73.537 -9.084 92.546 1.00 90.31 317 GLU A O 1
ATOM 2482 N N . MET A 1 318 ? -71.690 -8.001 91.877 1.00 91.19 318 MET A N 1
ATOM 2483 C CA . MET A 1 318 ? -71.820 -6.912 92.851 1.00 91.19 318 MET A CA 1
ATOM 2484 C C . MET A 1 318 ? -73.134 -6.133 92.672 1.00 91.19 318 MET A C 1
ATOM 2486 O O . MET A 1 318 ? -73.823 -5.873 93.658 1.00 91.19 318 MET A O 1
ATOM 2490 N N . GLU A 1 319 ? -73.516 -5.799 91.437 1.00 89.00 319 GLU A N 1
ATOM 2491 C CA . GLU A 1 319 ? -74.787 -5.137 91.112 1.00 89.00 319 GLU A CA 1
ATOM 2492 C C . GLU A 1 319 ? -75.993 -5.945 91.617 1.00 89.00 319 GLU A C 1
ATOM 2494 O O . GLU A 1 319 ? -76.878 -5.377 92.260 1.00 89.00 319 GLU A O 1
ATOM 2499 N N . LEU A 1 320 ? -75.997 -7.269 91.412 1.00 89.25 320 LEU A N 1
ATOM 2500 C CA . LEU A 1 320 ? -77.038 -8.155 91.943 1.00 89.25 320 LEU A CA 1
ATOM 2501 C C . LEU A 1 320 ? -77.091 -8.112 93.478 1.00 89.25 320 LEU A C 1
ATOM 2503 O O . LEU A 1 320 ? -78.168 -7.931 94.037 1.00 89.25 320 LEU A O 1
ATOM 2507 N N . THR A 1 321 ? -75.943 -8.193 94.164 1.00 87.19 321 THR A N 1
ATOM 2508 C CA . THR A 1 321 ? -75.914 -8.134 95.640 1.00 87.19 321 THR A CA 1
ATOM 2509 C C . THR A 1 321 ? -76.382 -6.790 96.206 1.00 87.19 321 THR A C 1
ATOM 2511 O O . THR A 1 321 ? -77.038 -6.760 97.244 1.00 87.19 321 THR A O 1
ATOM 2514 N N . ILE A 1 322 ? -76.080 -5.670 95.536 1.00 87.25 322 ILE A N 1
ATOM 2515 C CA . ILE A 1 322 ? -76.578 -4.344 95.933 1.00 87.25 322 ILE A CA 1
ATOM 2516 C C . ILE A 1 322 ? -78.096 -4.280 95.753 1.00 87.25 322 ILE A C 1
ATOM 2518 O O . ILE A 1 322 ? -78.790 -3.766 96.629 1.00 87.25 322 ILE A O 1
ATOM 2522 N N . ASN A 1 323 ? -78.611 -4.805 94.640 1.00 81.94 323 ASN A N 1
ATOM 2523 C CA . ASN A 1 323 ? -80.044 -4.830 94.371 1.00 81.94 323 ASN A CA 1
ATOM 2524 C C . ASN A 1 323 ? -80.806 -5.709 95.383 1.00 81.94 323 ASN A C 1
ATOM 2526 O O . ASN A 1 323 ? -81.884 -5.319 95.821 1.00 81.94 323 ASN A O 1
ATOM 2530 N N . ASP A 1 324 ? -80.221 -6.832 95.817 1.00 81.62 324 ASP A N 1
ATOM 2531 C CA . ASP A 1 324 ? -80.777 -7.687 96.877 1.00 81.62 324 ASP A CA 1
ATOM 2532 C C . ASP A 1 324 ? -80.790 -7.000 98.259 1.00 81.62 324 ASP A C 1
ATOM 2534 O O . ASP A 1 324 ? -81.697 -7.241 99.050 1.00 81.62 324 ASP A O 1
ATOM 2538 N N . LEU A 1 325 ? -79.811 -6.135 98.563 1.00 80.06 325 LEU A N 1
ATOM 2539 C CA . LEU A 1 325 ? -79.745 -5.369 99.822 1.00 80.06 325 LEU A CA 1
ATOM 2540 C C . LEU A 1 325 ? -80.655 -4.128 99.850 1.00 80.06 325 LEU A C 1
ATOM 2542 O O . LEU A 1 325 ? -80.893 -3.572 100.922 1.00 80.06 325 LEU A O 1
ATOM 2546 N N . ALA A 1 326 ? -81.111 -3.650 98.691 1.00 67.38 326 ALA A N 1
ATOM 2547 C CA . ALA A 1 326 ? -81.975 -2.474 98.565 1.00 67.38 326 ALA A CA 1
ATOM 2548 C C . ALA A 1 326 ? -83.483 -2.795 98.690 1.00 67.38 326 ALA A C 1
ATOM 2550 O O . ALA A 1 326 ? -84.309 -1.884 98.577 1.00 67.38 326 ALA A O 1
ATOM 2551 N N . LEU A 1 327 ? -83.826 -4.067 98.924 1.00 55.53 327 LEU A N 1
ATOM 2552 C CA . LEU A 1 327 ? -85.172 -4.621 99.131 1.00 55.53 327 LEU A CA 1
ATOM 2553 C C . LEU A 1 327 ? -85.402 -4.986 100.605 1.00 55.53 327 LEU A C 1
ATOM 2555 O O . LEU A 1 327 ? -86.556 -4.808 101.061 1.00 55.53 327 LEU A O 1
#

Radius of gyration: 69.12 Å; chains: 1; bounding box: 173×66×206 Å

pLDDT: mean 70.58, std 24.96, range [31.27, 98.69]

Foldseek 3Di:
DDDDDDDDDDDDDDDDDDDDDDDDDDDDDDDDDDDDDDDDDDDDDDDDDPDDDDDDDDDDDDDDDDPDDPVNVVVVVCVVDDPDDDPVVVVVVVVVVVVPDDDDDDDDDDDDDDDDDDDDDDDDDDDDDDDDDDDDDDPCPPPPPPVDPPPPPVNVVVVVVVVVCPVVVVVVVVVVVVVVVVVVVVVVVVVVVVVVVVVVVVVVVVVVVVVVVVVVVVVVVVVVVVVVVVVVVVVVVVVVVVVVVVVVVVVVVVVVVVVVVVVVVVVVVVVVVVVVVVVVVVVVVVVVVVVVVVVVVVVVVVVVVVVVVVVVVVVVVVVVVVVVVVD

Sequence (327 aa):
MAQVNNNGESSNPFISFSLPESSSLSSTPSPSIFKPENGDQHRQELEIDADILLFDTPVLHDQRGVTATQNDLIQVYVARHGESETDDQILLLSNILDNSVMENSLPDAPTERDISTPLFNETKQVETLKNESGKKEDMNRRLIDTAAPFESLGAAVTKFRGIADCKAEETNLTEKQNQALLELKKVQDEILKFQKSFQDEETAAVHVLEELDYFKGLAEELHLLLERAQTLKEQAKQDTELAELRLREVEQGIANVAIIASKAQLDVANERHATAVAELKSVKEESETVRIAYVSLLQERDIAVEKAADSFSATKEMELTINDLAL

InterPro domains:
  IPR008545 WEB family [PF05701] (142-326)